Protein AF-A0A7V3VWG8-F1 (afdb_monomer_lite)

Secondary structure (DSSP, 8-state):
-PPPPPTTHHHHHHHHHHHHHHHHHTT-PPPPP---HHHHHHHHHHHHHHHHHHHHHHGGGTTTSTTSPPPGGGSPP--GGGGGGGGG-HHHHHHHHHHHHHHHH-TT--HHHHHHHHHT--S---HHHHHHHHHHHTT--TTGGGSTTT-TTTTSSHHHHT-HHHHHTSTT-HHHHHHHHHHTGGGT--HHHHHHHHHHHHHHHH-

Structure (mmCIF, N/CA/C/O backbone):
data_AF-A0A7V3VWG8-F1
#
_entry.id   AF-A0A7V3VWG8-F1
#
loop_
_atom_site.group_PDB
_atom_site.id
_atom_site.type_symbol
_atom_site.label_atom_id
_atom_site.label_alt_id
_atom_site.label_comp_id
_atom_site.label_asym_id
_atom_site.label_entity_id
_atom_site.label_seq_id
_atom_site.pdbx_PDB_ins_code
_atom_site.Cartn_x
_atom_site.Cartn_y
_atom_site.Cartn_z
_atom_site.occupancy
_atom_site.B_iso_or_equiv
_atom_site.auth_seq_id
_atom_site.auth_comp_id
_atom_site.auth_asym_id
_atom_site.auth_atom_id
_atom_site.pdbx_PDB_model_num
ATOM 1 N N . MET A 1 1 ? -27.633 -68.659 33.906 1.00 41.00 1 MET A N 1
ATOM 2 C CA . MET A 1 1 ? -27.317 -68.003 32.617 1.00 41.00 1 MET A CA 1
ATOM 3 C C . MET A 1 1 ? -27.549 -66.502 32.762 1.00 41.00 1 MET A C 1
ATOM 5 O O . MET A 1 1 ? -28.691 -66.100 32.928 1.00 41.00 1 MET A O 1
ATOM 9 N N . ARG A 1 2 ? -26.488 -65.681 32.799 1.00 39.91 2 ARG A N 1
ATOM 10 C CA . ARG A 1 2 ? -26.592 -64.209 32.818 1.00 39.91 2 ARG A CA 1
ATOM 11 C C . ARG A 1 2 ? -26.604 -63.701 31.376 1.00 39.91 2 ARG A C 1
ATOM 13 O O . ARG A 1 2 ? -25.676 -63.995 30.629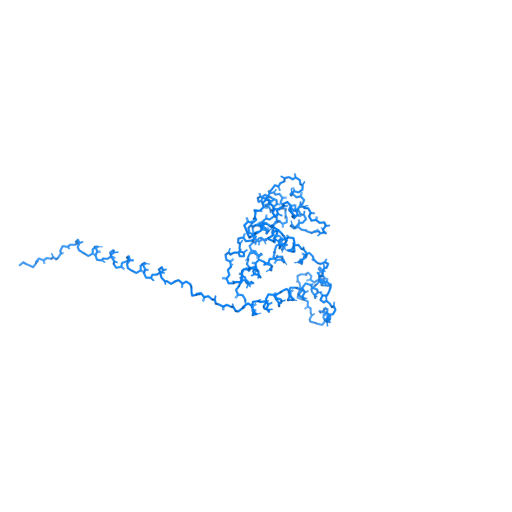 1.00 39.91 2 ARG A O 1
ATOM 20 N N . ALA A 1 3 ? -27.653 -62.978 30.994 1.00 48.56 3 ALA A N 1
ATOM 21 C CA . ALA A 1 3 ? -27.756 -62.350 29.683 1.00 48.56 3 ALA A CA 1
ATOM 22 C C . ALA A 1 3 ? -26.811 -61.138 29.610 1.00 48.56 3 ALA A C 1
ATOM 24 O O . ALA A 1 3 ? -26.900 -60.227 30.431 1.00 48.56 3 ALA A O 1
ATOM 25 N N . LEU A 1 4 ? -25.893 -61.151 28.643 1.00 51.19 4 LEU A N 1
ATOM 26 C CA . LEU A 1 4 ? -25.045 -60.006 28.310 1.00 51.19 4 LEU A CA 1
ATOM 27 C C . LEU A 1 4 ? -25.885 -58.926 27.602 1.00 51.19 4 LEU A C 1
ATOM 29 O O . LEU A 1 4 ? -26.717 -59.271 26.755 1.00 51.19 4 LEU A O 1
ATOM 33 N N . PRO A 1 5 ? -25.673 -57.631 27.897 1.00 48.19 5 PRO A N 1
ATOM 34 C CA . PRO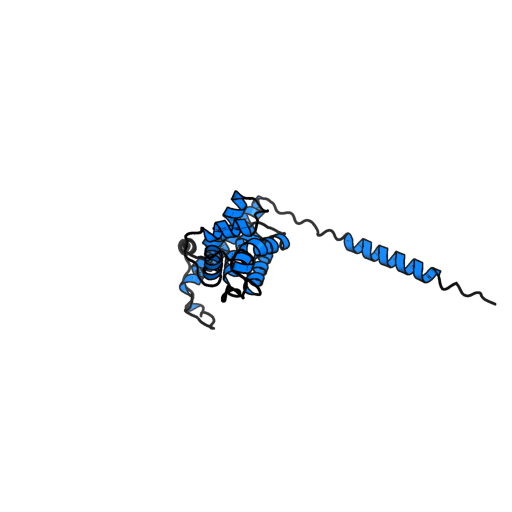 A 1 5 ? -26.382 -56.551 27.222 1.00 48.19 5 PRO A CA 1
ATOM 35 C C . PRO A 1 5 ? -26.005 -56.493 25.734 1.00 48.19 5 PRO A C 1
ATOM 37 O O . PRO A 1 5 ? -24.849 -56.685 25.346 1.00 48.19 5 PRO A O 1
ATOM 40 N N . ARG A 1 6 ? -27.010 -56.252 24.882 1.00 54.41 6 ARG A N 1
ATOM 41 C CA . ARG A 1 6 ? -26.865 -56.196 23.422 1.00 54.41 6 ARG A CA 1
ATOM 42 C C . ARG A 1 6 ? -25.962 -55.025 23.022 1.00 54.41 6 ARG A C 1
ATOM 44 O O . ARG A 1 6 ? -26.180 -53.881 23.403 1.00 54.41 6 ARG A O 1
ATOM 51 N N . ARG A 1 7 ? -24.979 -55.324 22.170 1.00 52.16 7 ARG A N 1
ATOM 52 C CA . ARG A 1 7 ? -23.936 -54.435 21.610 1.00 52.16 7 ARG A CA 1
ATOM 53 C C . ARG A 1 7 ? -24.447 -53.212 20.816 1.00 52.16 7 ARG A C 1
ATOM 55 O O . ARG A 1 7 ? -23.640 -52.483 20.243 1.00 52.16 7 ARG A O 1
ATOM 62 N N . THR A 1 8 ? -25.757 -53.005 20.729 1.00 53.16 8 THR A N 1
ATOM 63 C CA . THR A 1 8 ? -26.410 -52.001 19.876 1.00 53.16 8 THR A CA 1
ATOM 64 C C . THR A 1 8 ? -26.647 -50.657 20.567 1.00 53.16 8 THR A C 1
ATOM 66 O O . THR A 1 8 ? -26.640 -49.636 19.883 1.00 53.16 8 THR A O 1
ATOM 69 N N . ASP A 1 9 ? -26.757 -50.617 21.897 1.00 49.09 9 ASP A N 1
ATOM 70 C CA . ASP A 1 9 ? -27.072 -49.371 22.622 1.00 49.09 9 ASP A CA 1
ATOM 71 C C . ASP A 1 9 ? -25.840 -48.486 22.869 1.00 49.09 9 ASP A C 1
ATOM 73 O O . ASP A 1 9 ? -25.930 -47.259 22.895 1.00 49.09 9 ASP A O 1
ATOM 77 N N . MET A 1 10 ? -24.649 -49.088 22.921 1.00 46.94 10 MET A N 1
ATOM 78 C CA . MET A 1 10 ? -23.390 -48.378 23.180 1.00 46.94 10 MET A CA 1
ATOM 79 C C . MET A 1 10 ? -22.954 -47.473 22.012 1.00 46.94 10 MET A C 1
ATOM 81 O O . MET A 1 10 ? -22.301 -46.456 22.225 1.00 46.94 10 MET A O 1
ATOM 85 N N . LYS A 1 11 ? -23.357 -47.795 20.771 1.00 46.56 11 LYS A N 1
ATOM 86 C CA . LYS A 1 11 ? -23.050 -46.975 19.582 1.00 46.56 11 LYS A CA 1
ATOM 87 C C . LYS A 1 11 ? -23.942 -45.735 19.467 1.00 46.56 11 LYS A C 1
ATOM 89 O O . LYS A 1 11 ? -23.466 -44.692 19.036 1.00 46.56 11 LYS A O 1
ATOM 94 N N . ARG A 1 12 ? -25.214 -45.821 19.876 1.00 47.72 12 ARG A N 1
ATOM 95 C CA . ARG A 1 12 ? -26.154 -44.684 19.815 1.00 47.72 12 ARG A CA 1
ATOM 96 C C . ARG A 1 12 ? -25.861 -43.632 20.884 1.00 47.72 12 ARG A C 1
ATOM 98 O O . ARG A 1 12 ? -25.909 -42.446 20.580 1.00 47.72 12 ARG A O 1
ATOM 105 N N . ILE A 1 13 ? -25.478 -44.061 22.087 1.00 51.28 13 ILE A N 1
ATOM 106 C CA . ILE A 1 13 ? -25.071 -43.153 23.170 1.00 51.28 13 ILE A CA 1
ATOM 107 C C . ILE A 1 13 ? -23.771 -42.421 22.791 1.00 51.28 13 ILE A C 1
ATOM 109 O O . ILE A 1 13 ? -23.679 -41.209 22.955 1.00 51.28 13 ILE A O 1
ATOM 113 N N . SER A 1 14 ? -22.816 -43.121 22.165 1.00 52.78 14 SER A N 1
ATOM 114 C CA . SER A 1 14 ? -21.547 -42.528 21.725 1.00 52.78 14 SER A CA 1
ATOM 115 C C . SER A 1 14 ? -21.705 -41.457 20.634 1.00 52.78 14 SER A C 1
ATOM 117 O O . SER A 1 14 ? -20.936 -40.501 20.625 1.00 52.78 14 SER A O 1
ATOM 119 N N . CYS A 1 15 ? -22.683 -41.578 19.727 1.00 51.88 15 CYS A N 1
ATOM 120 C CA . CYS A 1 15 ? -22.913 -40.581 18.672 1.00 51.88 15 CYS A CA 1
ATOM 121 C C . CYS A 1 15 ? -23.622 -39.312 19.178 1.00 51.88 15 CYS A C 1
ATOM 123 O O . CYS A 1 15 ? -23.334 -38.225 18.686 1.00 51.88 15 CYS A O 1
ATOM 125 N N . ILE A 1 16 ? -24.511 -39.426 20.170 1.00 54.88 16 ILE A N 1
ATOM 126 C CA . ILE A 1 16 ? -25.230 -38.272 20.741 1.00 54.88 16 ILE A CA 1
ATOM 127 C C . ILE A 1 16 ? -24.291 -37.427 21.615 1.00 54.88 16 ILE A C 1
ATOM 129 O O . ILE A 1 16 ? -24.316 -36.201 21.538 1.00 54.88 16 ILE A O 1
ATOM 133 N N . SER A 1 17 ? -23.400 -38.065 22.382 1.00 54.28 17 SER A N 1
ATOM 134 C CA . SER A 1 17 ? -22.383 -37.362 23.176 1.00 54.28 17 SER A CA 1
ATOM 135 C C . SER A 1 17 ? -21.347 -36.642 22.306 1.00 54.28 17 SER A C 1
ATOM 137 O O . SER A 1 17 ? -20.942 -35.533 22.641 1.00 54.28 17 SER A O 1
ATOM 139 N N . LEU A 1 18 ? -20.961 -37.228 21.164 1.00 52.97 18 LEU A N 1
ATOM 140 C CA . LEU A 1 18 ? -20.042 -36.593 20.213 1.00 52.97 18 LEU A CA 1
ATOM 141 C C . LEU A 1 18 ? -20.690 -35.387 19.511 1.00 52.97 18 LEU A C 1
ATOM 143 O O . LEU A 1 18 ? -20.047 -34.355 19.353 1.00 52.97 18 LEU A O 1
ATOM 147 N N . ALA A 1 19 ? -21.974 -35.486 19.151 1.00 54.66 19 ALA A N 1
ATOM 148 C CA . ALA A 1 19 ? -22.730 -34.380 18.564 1.00 54.66 19 ALA A CA 1
ATOM 149 C C . ALA A 1 19 ? -22.946 -33.222 19.557 1.00 54.66 19 ALA A C 1
ATOM 151 O O . ALA A 1 19 ? -22.846 -32.064 19.164 1.00 54.66 19 ALA A O 1
ATOM 152 N N . ALA A 1 20 ? -23.179 -33.509 20.843 1.00 54.06 20 ALA A N 1
ATOM 153 C CA . ALA A 1 20 ? -23.309 -32.485 21.884 1.00 54.06 20 ALA A CA 1
ATOM 154 C C . ALA A 1 20 ? -21.976 -31.770 22.189 1.00 54.06 20 ALA A C 1
ATOM 156 O O . ALA A 1 20 ? -21.962 -30.555 22.374 1.00 54.06 20 ALA A O 1
ATOM 157 N N . LEU A 1 21 ? -20.850 -32.495 22.172 1.00 52.28 21 LEU A N 1
ATOM 158 C CA . LEU A 1 21 ? -19.504 -31.913 22.284 1.00 52.28 21 LEU A CA 1
ATOM 159 C C . LEU A 1 21 ? -19.146 -31.044 21.067 1.00 52.28 21 LEU A C 1
ATOM 161 O O . LEU A 1 21 ? -18.590 -29.961 21.236 1.00 52.28 21 LEU A O 1
ATOM 165 N N . LEU A 1 22 ? -19.529 -31.470 19.859 1.00 53.22 22 LEU A N 1
ATOM 166 C CA . LEU A 1 22 ? -19.390 -30.670 18.638 1.00 53.22 22 LEU A CA 1
ATOM 167 C C . LEU A 1 22 ? -20.274 -29.413 18.677 1.00 53.22 22 LEU A C 1
ATOM 169 O O . LEU A 1 22 ? -19.796 -28.336 18.339 1.00 53.22 22 LEU A O 1
ATOM 173 N N . LEU A 1 23 ? -21.516 -29.502 19.164 1.00 50.12 23 LEU A N 1
ATOM 174 C CA . LEU A 1 23 ? -22.430 -28.355 19.276 1.00 50.12 23 LEU A CA 1
ATOM 175 C C . LEU A 1 23 ? -21.981 -27.325 20.327 1.00 50.12 23 LEU A C 1
ATOM 177 O O . LEU A 1 23 ? -22.139 -26.128 20.099 1.00 50.12 23 LEU A O 1
ATOM 181 N N . CYS A 1 24 ? -21.363 -27.752 21.433 1.00 47.25 24 CYS A N 1
ATOM 182 C CA . CYS A 1 24 ? -20.787 -26.826 22.416 1.00 47.25 24 CYS A CA 1
ATOM 183 C C . CYS A 1 24 ? -19.534 -26.095 21.906 1.00 47.25 24 CYS A C 1
ATOM 185 O O . CYS A 1 24 ? -19.270 -24.985 22.360 1.00 47.25 24 CYS A O 1
ATOM 187 N N . SER A 1 25 ? -18.790 -26.660 20.947 1.00 50.38 25 SER A N 1
ATOM 188 C CA . SER A 1 25 ? -17.624 -25.982 20.357 1.00 50.38 25 SER A CA 1
ATOM 189 C C . SER A 1 25 ? -17.967 -24.884 19.341 1.00 50.38 25 SER A C 1
ATOM 191 O O . SER A 1 25 ? -17.142 -24.007 19.108 1.00 50.38 25 SER A O 1
ATOM 193 N N . VAL A 1 26 ? -19.184 -24.871 18.780 1.00 50.38 26 VAL A N 1
ATOM 194 C CA . VAL A 1 26 ? -19.617 -23.829 17.820 1.00 50.38 26 VAL A CA 1
ATOM 195 C C . VAL A 1 26 ? -20.121 -22.560 18.527 1.00 50.38 26 VAL A C 1
ATOM 197 O O . VAL A 1 26 ? -20.223 -21.503 17.915 1.00 50.38 26 VAL A O 1
ATOM 200 N N . ALA A 1 27 ? -20.410 -22.634 19.830 1.00 49.00 27 ALA A N 1
ATOM 201 C CA . ALA A 1 27 ? -20.941 -21.515 20.611 1.00 49.00 27 ALA A CA 1
ATOM 202 C C . ALA A 1 27 ? -19.865 -20.645 21.284 1.00 49.00 27 ALA A C 1
ATOM 204 O O . ALA A 1 27 ? -20.210 -19.710 22.007 1.00 49.00 27 ALA A O 1
ATOM 205 N N . ALA A 1 28 ? -18.576 -20.893 21.031 1.00 53.31 28 ALA A N 1
ATOM 206 C CA . ALA A 1 28 ? -17.543 -19.890 21.269 1.00 53.31 28 ALA A CA 1
ATOM 207 C C . ALA A 1 28 ? -17.648 -18.814 20.174 1.00 53.31 28 ALA A C 1
ATOM 209 O O . ALA A 1 28 ? -16.779 -18.680 19.317 1.00 53.31 28 ALA A O 1
ATOM 210 N N . LEU A 1 29 ? -18.766 -18.082 20.171 1.00 58.41 29 LEU A N 1
ATOM 211 C CA . LEU A 1 29 ? -18.890 -16.828 19.445 1.00 58.41 29 LEU A CA 1
ATOM 212 C C . LEU A 1 29 ? -17.707 -15.974 19.892 1.00 58.41 29 LEU A C 1
ATOM 214 O O . LEU A 1 29 ? -17.574 -15.698 21.087 1.00 58.41 29 LEU A O 1
ATOM 218 N N . ALA A 1 30 ? -16.816 -15.645 18.955 1.00 64.06 30 ALA A N 1
ATOM 219 C CA . ALA A 1 30 ? -15.689 -14.767 19.219 1.00 64.06 30 ALA A CA 1
ATOM 220 C C . ALA A 1 30 ? -16.211 -13.553 19.993 1.00 64.06 30 ALA A C 1
ATOM 222 O O . ALA A 1 30 ? -17.158 -12.896 19.557 1.00 64.06 30 ALA A O 1
ATOM 223 N N . GLN A 1 31 ? -15.665 -13.327 21.187 1.00 75.88 31 GLN A N 1
ATOM 224 C CA . GLN A 1 31 ? -16.121 -12.255 22.054 1.00 75.88 31 GLN A CA 1
ATOM 225 C C . GLN A 1 31 ? -16.005 -10.935 21.288 1.00 75.88 31 GLN A C 1
ATOM 227 O O . GLN A 1 31 ? -14.911 -10.561 20.867 1.00 75.88 31 GLN A O 1
ATOM 232 N N . GLU A 1 32 ? -17.132 -10.249 21.076 1.00 82.69 32 GLU A N 1
ATOM 233 C CA . GLU A 1 32 ? -17.133 -8.961 20.387 1.00 82.69 32 GLU A CA 1
ATOM 234 C C . GLU A 1 32 ? -16.183 -7.996 21.106 1.00 82.69 32 GLU A C 1
ATOM 236 O O . GLU A 1 32 ? -16.353 -7.696 22.293 1.00 82.69 32 GLU A O 1
ATOM 241 N N . ARG A 1 33 ? -15.186 -7.486 20.381 1.00 88.56 33 ARG A N 1
ATOM 242 C CA . ARG A 1 33 ? -14.328 -6.402 20.861 1.00 88.56 33 ARG A CA 1
ATOM 243 C C . ARG A 1 33 ? -15.015 -5.075 20.567 1.00 88.56 33 ARG A C 1
ATOM 245 O O . ARG A 1 33 ? -15.555 -4.866 19.484 1.00 88.56 33 ARG A O 1
ATOM 252 N N . ARG A 1 34 ? -14.998 -4.164 21.539 1.00 92.06 34 ARG A N 1
ATOM 253 C CA . ARG A 1 34 ? -15.562 -2.816 21.400 1.00 92.06 34 ARG A CA 1
ATOM 254 C C . ARG A 1 34 ? -14.450 -1.790 21.508 1.00 92.06 34 ARG A C 1
ATOM 256 O O . ARG A 1 34 ? -13.605 -1.885 22.393 1.00 92.06 34 ARG A O 1
ATOM 263 N N . ILE A 1 35 ? -14.493 -0.795 20.635 1.00 93.38 35 ILE A N 1
ATOM 264 C CA . ILE A 1 35 ? -13.609 0.365 20.656 1.00 93.38 35 ILE A CA 1
ATOM 265 C C . ILE A 1 35 ? -14.461 1.624 20.516 1.00 93.38 35 ILE A C 1
ATOM 267 O O . ILE A 1 35 ? -15.435 1.645 19.760 1.00 93.38 35 ILE A O 1
ATOM 271 N N . SER A 1 36 ? -14.137 2.670 21.277 1.00 96.25 36 SER A N 1
ATOM 272 C CA . SER A 1 36 ? -14.819 3.949 21.108 1.00 96.25 36 SER A CA 1
ATOM 273 C C . SER A 1 36 ? -14.379 4.595 19.793 1.00 96.25 36 SER A C 1
ATOM 275 O O . SER A 1 36 ? -13.232 4.459 19.371 1.00 96.25 36 SER A O 1
ATOM 277 N N . LEU A 1 37 ? -15.263 5.361 19.150 1.00 96.44 37 LEU A N 1
ATOM 278 C CA . LEU A 1 37 ? -14.899 6.094 17.932 1.00 96.44 37 LEU A CA 1
ATOM 279 C C . LEU A 1 37 ? -13.722 7.056 18.167 1.00 96.44 37 LEU A C 1
ATOM 281 O O . LEU A 1 37 ? -12.923 7.295 17.262 1.00 96.44 37 LEU A O 1
ATOM 285 N N . LYS A 1 38 ? -13.617 7.612 19.380 1.00 98.19 38 LYS A N 1
ATOM 286 C CA . LYS A 1 38 ? -12.502 8.475 19.771 1.00 98.19 38 LYS A CA 1
ATOM 287 C C . LYS A 1 38 ? -11.188 7.694 19.764 1.00 98.19 38 LYS A C 1
ATOM 289 O O . LYS A 1 38 ? -10.233 8.164 19.158 1.00 98.19 38 LYS A O 1
ATOM 294 N N . ASP A 1 39 ? -11.153 6.529 20.404 1.00 96.88 39 ASP A N 1
ATOM 295 C CA . ASP A 1 39 ? -9.924 5.737 20.533 1.00 96.88 39 ASP A CA 1
ATOM 296 C C . ASP A 1 39 ? -9.528 5.099 19.201 1.00 96.88 39 ASP A C 1
ATOM 298 O O . ASP A 1 39 ? -8.348 5.064 18.871 1.00 96.88 39 ASP A O 1
ATOM 302 N N . TYR A 1 40 ? -10.504 4.685 18.385 1.00 96.19 40 TYR A N 1
ATOM 303 C CA . TYR A 1 40 ? -10.243 4.247 17.014 1.00 96.19 40 TYR A CA 1
ATOM 304 C C . TYR A 1 40 ? -9.587 5.357 16.188 1.00 96.19 40 TYR A C 1
ATOM 306 O O . TYR A 1 40 ? -8.556 5.133 15.567 1.00 96.19 40 TYR A O 1
ATOM 314 N N . ARG A 1 41 ? -10.141 6.577 16.204 1.00 97.50 41 ARG A N 1
ATOM 315 C CA . ARG A 1 41 ? -9.562 7.706 15.458 1.00 97.50 41 ARG A CA 1
ATOM 316 C C . ARG A 1 41 ? -8.169 8.080 15.947 1.00 97.50 41 ARG A C 1
ATOM 318 O O . ARG A 1 41 ? -7.354 8.498 15.134 1.00 97.50 41 ARG A O 1
ATOM 325 N N . ASP A 1 42 ? -7.923 7.977 17.248 1.00 98.12 42 ASP A N 1
ATOM 326 C CA . ASP A 1 42 ? -6.614 8.238 17.845 1.00 98.12 42 ASP A CA 1
ATOM 327 C C . ASP A 1 42 ? -5.576 7.210 17.370 1.00 98.12 42 ASP A C 1
ATOM 329 O O . ASP A 1 42 ? -4.560 7.583 16.788 1.00 98.12 42 ASP A O 1
ATOM 333 N N . LYS A 1 43 ? -5.899 5.915 17.486 1.00 97.12 43 LYS A N 1
ATOM 334 C CA . LYS A 1 43 ? -5.063 4.807 16.999 1.00 97.12 43 LYS A CA 1
ATOM 335 C C . LYS A 1 43 ? -4.838 4.853 15.492 1.00 97.12 43 LYS A C 1
ATOM 337 O O . LYS A 1 43 ? -3.708 4.698 15.051 1.00 97.12 43 LYS A O 1
ATOM 342 N N . MET A 1 44 ? -5.882 5.118 14.709 1.00 96.88 44 MET A N 1
ATOM 343 C CA . MET A 1 44 ? -5.785 5.215 13.253 1.00 96.88 44 MET A CA 1
ATOM 344 C C . MET A 1 44 ? -4.825 6.336 12.840 1.00 96.88 44 MET A C 1
ATOM 346 O O . MET A 1 44 ? -3.930 6.111 12.033 1.00 96.88 44 MET A O 1
ATOM 350 N N . LYS A 1 45 ? -4.938 7.524 13.452 1.00 97.38 45 LYS A N 1
ATOM 351 C CA . LYS A 1 45 ? -3.993 8.627 13.215 1.00 97.38 45 LYS A CA 1
ATOM 352 C C . LYS A 1 45 ? -2.572 8.271 13.641 1.00 97.38 45 LYS A C 1
ATOM 354 O O . LYS A 1 45 ? -1.632 8.640 12.948 1.00 97.38 45 LYS A O 1
ATOM 359 N N . ALA A 1 46 ? -2.414 7.583 14.771 1.00 97.00 46 ALA A N 1
ATOM 360 C CA . ALA A 1 46 ? -1.110 7.129 15.235 1.00 97.00 46 ALA A CA 1
ATOM 361 C C . ALA A 1 46 ? -0.479 6.111 14.271 1.00 97.00 46 ALA A C 1
ATOM 363 O O . ALA A 1 46 ? 0.724 6.184 14.048 1.00 97.00 46 ALA A O 1
ATOM 364 N N . GLY A 1 47 ? -1.278 5.225 13.666 1.00 96.56 47 GLY A N 1
ATOM 365 C CA . GLY A 1 47 ? -0.832 4.300 12.621 1.00 96.56 47 GLY A CA 1
ATOM 366 C C . GLY A 1 47 ? -0.254 5.037 11.415 1.00 96.56 47 GLY A C 1
ATOM 367 O O . GLY A 1 47 ? 0.915 4.844 11.097 1.00 96.56 47 GLY A O 1
ATOM 368 N N . TRP A 1 48 ? -1.014 5.983 10.849 1.00 96.50 48 TRP A N 1
ATOM 369 C CA . TRP A 1 48 ? -0.536 6.842 9.755 1.00 96.50 48 TRP A CA 1
ATOM 370 C C . TRP A 1 48 ? 0.746 7.597 10.112 1.00 96.50 48 TRP A C 1
ATOM 372 O O . TRP A 1 48 ? 1.712 7.589 9.358 1.00 96.50 48 TRP A O 1
ATOM 382 N N . LEU A 1 49 ? 0.790 8.230 11.288 1.00 96.75 49 LEU A N 1
ATOM 383 C CA . LEU A 1 49 ? 1.981 8.955 11.736 1.00 96.75 49 LEU A CA 1
ATOM 384 C C . LEU A 1 49 ? 3.190 8.031 11.935 1.00 96.75 49 LEU A C 1
ATOM 386 O O . LEU A 1 49 ? 4.318 8.447 11.676 1.00 96.75 49 LEU A O 1
ATOM 390 N N . GLY A 1 50 ? 2.965 6.801 12.399 1.00 96.25 50 GLY A N 1
ATOM 391 C CA . GLY A 1 50 ? 4.004 5.793 12.584 1.00 96.25 50 GLY A CA 1
ATOM 392 C C . GLY A 1 50 ? 4.637 5.378 11.260 1.00 96.25 50 GLY A C 1
ATOM 393 O O . GLY A 1 50 ? 5.862 5.416 11.142 1.00 96.25 50 GLY A O 1
ATOM 394 N N . GLN A 1 51 ? 3.811 5.071 10.259 1.00 96.69 51 GLN A N 1
ATOM 395 C CA . GLN A 1 51 ? 4.264 4.754 8.904 1.00 96.69 51 GLN A CA 1
ATOM 396 C C . GLN A 1 51 ? 5.031 5.932 8.292 1.00 96.69 51 GLN A C 1
ATOM 398 O O . GLN A 1 51 ? 6.190 5.778 7.911 1.00 96.69 51 GLN A O 1
ATOM 403 N N . MET A 1 52 ? 4.449 7.140 8.316 1.00 97.56 52 MET A N 1
ATOM 404 C CA . MET A 1 52 ? 5.101 8.367 7.841 1.00 97.56 52 MET A CA 1
ATOM 405 C C . MET A 1 52 ? 6.477 8.577 8.487 1.00 97.56 52 MET A C 1
ATOM 407 O O . MET A 1 52 ? 7.436 8.949 7.810 1.00 97.56 52 MET A O 1
ATOM 411 N N . ALA A 1 53 ? 6.587 8.348 9.799 1.00 97.25 53 ALA A N 1
ATOM 412 C CA . ALA A 1 53 ? 7.844 8.506 10.517 1.00 97.25 53 ALA A CA 1
ATOM 413 C C . ALA A 1 53 ? 8.871 7.438 10.129 1.00 97.25 53 ALA A C 1
ATOM 415 O O . ALA A 1 53 ? 10.031 7.779 9.901 1.00 97.25 53 ALA A O 1
ATOM 416 N N . GLY A 1 54 ? 8.455 6.173 10.027 1.00 95.62 54 GLY A N 1
ATOM 417 C CA . GLY A 1 54 ? 9.319 5.068 9.609 1.00 95.62 54 GLY A CA 1
ATOM 418 C C . GLY A 1 54 ? 9.891 5.289 8.211 1.00 95.62 54 GLY A C 1
ATOM 419 O O . GLY A 1 54 ? 11.108 5.248 8.030 1.00 95.62 54 GLY A O 1
ATOM 420 N N . VAL A 1 55 ? 9.020 5.625 7.261 1.00 96.56 55 VAL A N 1
ATOM 421 C CA . VAL A 1 55 ? 9.366 5.905 5.865 1.00 96.56 55 VAL A CA 1
ATOM 422 C C . VAL A 1 55 ? 10.322 7.098 5.767 1.00 96.56 55 VAL A C 1
ATOM 424 O O . VAL A 1 55 ? 11.426 6.977 5.236 1.00 96.56 55 VAL A O 1
ATOM 427 N N . ALA A 1 56 ? 9.966 8.245 6.356 1.00 96.94 56 ALA A N 1
ATOM 428 C CA . ALA A 1 56 ? 10.799 9.444 6.272 1.00 96.94 56 ALA A CA 1
ATOM 429 C C . ALA A 1 56 ? 12.166 9.289 6.955 1.00 96.94 56 ALA A C 1
ATOM 431 O O . ALA A 1 56 ? 13.166 9.841 6.492 1.00 96.94 56 ALA A O 1
ATOM 432 N N . TRP A 1 57 ? 12.226 8.559 8.072 1.00 96.12 57 TRP A N 1
ATOM 433 C CA . TRP A 1 57 ? 13.482 8.337 8.785 1.00 96.12 57 TRP A CA 1
ATOM 434 C C . TRP A 1 57 ? 14.372 7.304 8.085 1.00 96.12 57 TRP A C 1
ATOM 436 O O . TRP A 1 57 ? 15.599 7.428 8.116 1.00 96.12 57 TRP A O 1
ATOM 446 N N . GLY A 1 58 ? 13.756 6.311 7.436 1.00 95.19 58 GLY A N 1
ATOM 447 C CA . GLY A 1 58 ? 14.428 5.252 6.693 1.00 95.19 58 GLY A CA 1
ATOM 448 C C . GLY A 1 58 ? 14.947 5.691 5.323 1.00 95.19 58 GLY A C 1
ATOM 449 O O . GLY A 1 58 ? 16.047 5.280 4.949 1.00 95.19 58 GLY A O 1
ATOM 450 N N . ALA A 1 59 ? 14.232 6.566 4.608 1.00 95.38 59 ALA A N 1
ATOM 451 C CA . ALA A 1 59 ? 14.547 6.955 3.227 1.00 95.38 59 ALA A CA 1
ATOM 452 C C . ALA A 1 59 ? 16.016 7.383 2.988 1.00 95.38 59 ALA A C 1
ATOM 454 O O . ALA A 1 59 ? 16.640 6.908 2.038 1.00 95.38 59 ALA A O 1
ATOM 455 N N . PRO A 1 60 ? 16.679 8.176 3.858 1.00 95.19 60 PRO A N 1
ATOM 456 C CA . PRO A 1 60 ? 18.087 8.539 3.659 1.00 95.19 60 PRO A CA 1
ATOM 457 C C . PRO A 1 60 ? 19.073 7.361 3.733 1.00 95.19 60 PRO A C 1
ATOM 459 O O . PRO A 1 60 ? 20.260 7.544 3.453 1.00 95.19 60 PRO A O 1
ATOM 462 N N . THR A 1 61 ? 18.626 6.181 4.167 1.00 95.56 61 THR A N 1
ATOM 463 C CA . THR A 1 61 ? 19.445 4.974 4.346 1.00 95.56 61 THR A CA 1
ATOM 464 C C . THR A 1 61 ? 19.323 3.981 3.191 1.00 95.56 61 THR A C 1
ATOM 466 O O . THR A 1 61 ? 20.138 3.056 3.098 1.00 95.56 61 THR A O 1
ATOM 469 N N . GLU A 1 62 ? 18.359 4.194 2.295 1.00 94.69 62 GLU A N 1
ATOM 470 C CA . GLU A 1 62 ? 18.027 3.294 1.196 1.00 94.69 62 GLU A CA 1
ATOM 471 C C . GLU A 1 62 ? 19.257 2.981 0.326 1.00 94.69 62 GLU A C 1
ATOM 473 O O . GLU A 1 62 ? 20.034 3.862 -0.054 1.00 94.69 62 GLU A O 1
ATOM 478 N N . PHE A 1 63 ? 19.490 1.689 0.078 1.00 95.75 63 PHE A N 1
ATOM 479 C CA . PHE A 1 63 ? 20.652 1.133 -0.635 1.00 95.75 63 PHE A CA 1
ATOM 480 C C . PHE A 1 63 ? 22.049 1.415 -0.040 1.00 95.75 63 PHE A C 1
ATOM 482 O O . PHE A 1 63 ? 23.050 0.983 -0.625 1.00 95.75 63 PHE A O 1
ATOM 489 N N . ARG A 1 64 ? 22.165 2.067 1.128 1.00 96.44 64 ARG A N 1
ATOM 490 C CA . ARG A 1 64 ? 23.465 2.425 1.738 1.00 96.44 64 ARG A CA 1
ATOM 491 C C . ARG A 1 64 ? 24.060 1.336 2.631 1.00 96.44 64 ARG A C 1
ATOM 493 O O . ARG A 1 64 ? 25.279 1.264 2.754 1.00 96.44 64 ARG A O 1
ATOM 500 N N . TRP A 1 65 ? 23.223 0.471 3.205 1.00 94.69 65 TRP A N 1
ATOM 501 C CA . TRP A 1 65 ? 23.610 -0.517 4.227 1.00 94.69 65 TRP A CA 1
ATOM 502 C C . TRP A 1 65 ? 23.205 -1.948 3.844 1.00 94.69 65 TRP A C 1
ATOM 504 O O . TRP A 1 65 ? 22.508 -2.652 4.568 1.00 94.69 65 TRP A O 1
ATOM 514 N N . LYS A 1 66 ? 23.615 -2.392 2.654 1.00 95.38 66 LYS A N 1
ATOM 515 C CA . LYS A 1 66 ? 23.215 -3.699 2.108 1.00 95.38 66 LYS A CA 1
ATOM 516 C C . LYS A 1 66 ? 23.787 -4.855 2.935 1.00 95.38 66 LYS A C 1
ATOM 518 O O . LYS A 1 66 ? 25.003 -4.954 3.083 1.00 95.38 66 LYS A O 1
ATOM 523 N N . ALA A 1 67 ? 22.907 -5.745 3.404 1.00 94.62 67 ALA A N 1
ATOM 524 C CA . ALA A 1 67 ? 23.238 -6.910 4.234 1.00 94.62 67 ALA A CA 1
ATOM 525 C C . ALA A 1 67 ? 23.981 -6.565 5.543 1.00 94.62 67 ALA A C 1
ATOM 527 O O . ALA A 1 67 ? 24.801 -7.349 6.024 1.00 94.62 67 ALA A O 1
ATOM 528 N N . GLN A 1 68 ? 23.720 -5.383 6.110 1.00 95.19 68 GLN A N 1
ATOM 529 C CA . GLN A 1 68 ? 24.353 -4.905 7.338 1.00 95.19 68 GLN A CA 1
ATOM 530 C C . GLN A 1 68 ? 23.338 -4.171 8.213 1.00 95.19 68 GLN A C 1
ATOM 532 O O . GLN A 1 68 ? 22.445 -3.494 7.712 1.00 95.19 68 GLN A O 1
ATOM 537 N N . VAL A 1 69 ? 23.503 -4.273 9.530 1.00 95.56 69 VAL A N 1
ATOM 538 C CA . VAL A 1 69 ? 22.773 -3.420 10.472 1.00 95.56 69 VAL A CA 1
ATOM 539 C C . VAL A 1 69 ? 23.405 -2.032 10.446 1.00 95.56 69 VAL A C 1
ATOM 541 O O . VAL A 1 69 ? 24.627 -1.912 10.540 1.00 95.56 69 VAL A O 1
ATOM 544 N N . ILE A 1 70 ? 22.579 -0.991 10.337 1.00 96.12 70 ILE A N 1
ATOM 545 C CA . ILE A 1 70 ? 23.040 0.398 10.411 1.00 96.12 70 ILE A CA 1
ATOM 546 C C . ILE A 1 70 ? 23.596 0.645 11.820 1.00 96.12 70 ILE A C 1
ATOM 548 O O . ILE A 1 70 ? 22.864 0.463 12.796 1.00 96.12 70 ILE A O 1
ATOM 552 N N . PRO A 1 71 ? 24.866 1.056 11.976 1.00 96.31 71 PRO A N 1
ATOM 553 C CA . PRO A 1 71 ? 25.383 1.433 13.283 1.00 96.31 71 PRO A CA 1
ATOM 554 C C . PRO A 1 71 ? 24.587 2.611 13.861 1.00 96.31 71 PRO A C 1
ATOM 556 O O . PRO A 1 71 ? 24.244 3.546 13.139 1.00 96.31 71 PRO A O 1
ATOM 559 N N . GLN A 1 72 ? 24.318 2.593 15.169 1.00 94.44 72 GLN A N 1
ATOM 560 C CA . GLN A 1 72 ? 23.476 3.603 15.826 1.00 94.44 72 GLN A CA 1
ATOM 561 C C . GLN A 1 72 ? 23.976 5.041 15.603 1.00 94.44 72 GLN A C 1
ATOM 563 O O . GLN A 1 72 ? 23.175 5.952 15.421 1.00 94.44 72 GLN A O 1
ATOM 568 N N . ASP A 1 73 ? 25.295 5.253 15.582 1.00 96.25 73 ASP A N 1
ATOM 569 C CA . ASP A 1 73 ? 25.922 6.560 15.340 1.00 96.25 73 ASP A CA 1
ATOM 570 C C . ASP A 1 73 ? 25.851 7.013 13.869 1.00 96.25 73 ASP A C 1
ATOM 572 O O . ASP A 1 73 ? 26.253 8.130 13.541 1.00 96.25 73 ASP A O 1
ATOM 576 N N . LYS A 1 74 ? 25.368 6.142 12.976 1.00 96.44 74 LYS A N 1
ATOM 577 C CA . LYS A 1 74 ? 25.175 6.393 11.542 1.00 96.44 74 LYS A CA 1
ATOM 578 C C . LYS A 1 74 ? 23.708 6.522 11.148 1.00 96.44 74 LYS A C 1
ATOM 580 O O . LYS A 1 74 ? 23.436 6.838 9.989 1.00 96.44 74 LYS A O 1
ATOM 585 N N . MET A 1 75 ? 22.779 6.302 12.079 1.00 95.38 75 MET A N 1
ATOM 586 C CA . MET A 1 75 ? 21.366 6.570 11.839 1.00 95.38 75 MET A CA 1
ATOM 587 C C . MET A 1 75 ? 21.151 8.067 11.570 1.00 95.38 75 MET A C 1
ATOM 589 O O . MET A 1 75 ? 21.756 8.900 12.254 1.00 95.38 75 MET A O 1
ATOM 593 N N . PRO A 1 76 ? 20.300 8.437 10.596 1.00 95.06 76 PRO A N 1
ATOM 594 C CA . PRO A 1 76 ? 19.954 9.834 10.366 1.00 95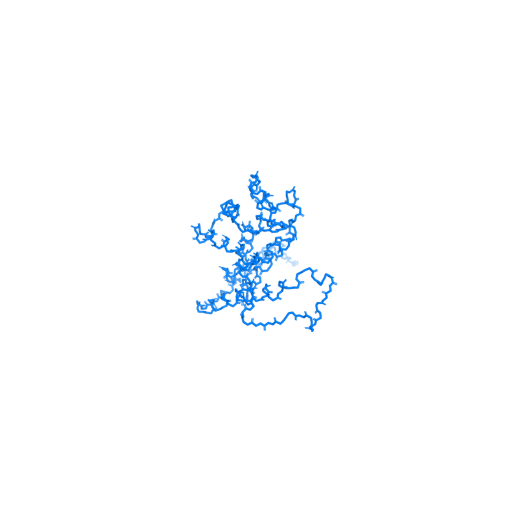.06 76 PRO A CA 1
ATOM 595 C C . PRO A 1 76 ? 19.404 10.487 11.639 1.00 95.06 76 PRO A C 1
ATOM 597 O O . PRO A 1 76 ? 18.700 9.855 12.425 1.00 95.06 76 PRO A O 1
ATOM 600 N N . GLY A 1 77 ? 19.696 11.770 11.847 1.00 94.75 77 GLY A N 1
ATOM 601 C CA . GLY A 1 77 ? 19.040 12.531 12.910 1.00 94.75 77 GLY A CA 1
ATOM 602 C C . GLY A 1 77 ? 17.543 12.693 12.630 1.00 94.75 77 GLY A C 1
ATOM 603 O O . GLY A 1 77 ? 17.137 12.791 11.474 1.00 94.75 77 GLY A O 1
ATOM 604 N N . TRP A 1 78 ? 16.730 12.760 13.685 1.00 94.88 78 TRP A N 1
ATOM 605 C CA . TRP A 1 78 ? 15.292 13.015 13.582 1.00 94.88 78 TRP A CA 1
ATOM 606 C C . TRP A 1 78 ? 14.948 14.423 14.068 1.00 94.88 78 TRP A C 1
ATOM 608 O O . TRP A 1 78 ? 15.408 14.859 15.125 1.00 94.88 78 TRP A O 1
ATOM 618 N N . ASN A 1 79 ? 14.093 15.123 13.326 1.00 94.88 79 ASN A N 1
ATOM 619 C CA . ASN A 1 79 ? 13.377 16.292 13.823 1.00 94.88 79 ASN A CA 1
ATOM 620 C C . ASN A 1 79 ? 11.942 16.292 13.278 1.00 94.88 79 ASN A C 1
ATOM 622 O O . ASN A 1 79 ? 11.623 15.555 12.353 1.00 94.88 79 ASN A O 1
ATOM 626 N N . LEU A 1 80 ? 11.065 17.127 13.840 1.00 93.19 80 LEU A N 1
ATOM 627 C CA . LEU A 1 80 ? 9.646 17.106 13.473 1.00 93.19 80 LEU A CA 1
ATOM 628 C C . LEU A 1 80 ? 9.384 17.416 11.994 1.00 93.19 80 LEU A C 1
ATOM 630 O O . LEU A 1 80 ? 8.401 16.919 11.462 1.00 93.19 80 LEU A O 1
ATOM 634 N N . ASN A 1 81 ? 10.245 18.180 11.315 1.00 95.19 81 ASN A N 1
ATOM 635 C CA . ASN A 1 81 ? 10.062 18.463 9.891 1.00 95.19 81 ASN A CA 1
ATOM 636 C C . ASN A 1 81 ? 10.392 17.254 9.009 1.00 95.19 81 ASN A C 1
ATOM 638 O O . ASN A 1 81 ? 9.874 17.190 7.899 1.00 95.19 81 ASN A O 1
ATOM 642 N N . THR A 1 82 ? 11.183 16.290 9.504 1.00 95.44 82 THR A N 1
ATOM 643 C CA . THR A 1 82 ? 11.490 15.041 8.789 1.00 95.44 82 THR A CA 1
ATOM 644 C C . THR A 1 82 ? 10.212 14.316 8.378 1.00 95.44 82 THR A C 1
ATOM 646 O O . THR A 1 82 ? 10.169 13.750 7.298 1.00 95.44 82 THR A O 1
ATOM 649 N N . ILE A 1 83 ? 9.134 14.409 9.166 1.00 96.38 83 ILE A N 1
ATOM 650 C CA . ILE A 1 83 ? 7.851 13.773 8.835 1.00 96.38 83 ILE A CA 1
ATOM 651 C C . ILE A 1 83 ? 7.310 14.181 7.453 1.00 96.38 83 ILE A C 1
ATOM 653 O O . ILE A 1 83 ? 6.665 13.375 6.789 1.00 96.38 83 ILE A O 1
ATOM 657 N N . ASN A 1 84 ? 7.593 15.406 6.992 1.00 95.12 84 ASN A N 1
ATOM 658 C CA . ASN A 1 84 ? 7.093 15.918 5.713 1.00 95.12 84 ASN A CA 1
ATOM 659 C C . ASN A 1 84 ? 7.830 15.321 4.504 1.00 95.12 84 ASN A C 1
ATOM 661 O O . ASN A 1 84 ? 7.308 15.380 3.394 1.00 95.12 84 ASN A O 1
ATOM 665 N N . GLU A 1 85 ? 8.999 14.708 4.710 1.00 94.88 85 GLU A N 1
ATOM 666 C CA . GLU A 1 85 ? 9.735 13.996 3.654 1.00 94.88 85 GLU A CA 1
ATOM 667 C C . GLU A 1 85 ? 9.001 12.725 3.196 1.00 94.88 85 GLU A C 1
ATOM 669 O O . GLU A 1 85 ? 9.299 12.175 2.138 1.00 94.88 85 GLU A O 1
ATOM 674 N N . SER A 1 86 ? 8.011 12.269 3.971 1.00 95.56 86 SER A N 1
ATOM 675 C CA . SER A 1 86 ? 7.208 11.092 3.644 1.00 95.56 86 SER A CA 1
ATOM 676 C C . SER A 1 86 ? 6.236 11.316 2.478 1.00 95.56 86 SER A C 1
ATOM 678 O O . SER A 1 86 ? 5.906 10.373 1.770 1.00 95.56 86 SER A O 1
ATOM 680 N N . PHE A 1 87 ? 5.809 12.557 2.205 1.00 93.94 87 PHE A N 1
ATOM 681 C CA . PHE A 1 87 ? 4.786 12.836 1.183 1.00 93.94 87 PHE A CA 1
ATOM 682 C C . PHE A 1 87 ? 5.195 12.449 -0.246 1.00 93.94 87 PHE A C 1
ATOM 684 O O . PHE A 1 87 ? 4.332 12.292 -1.108 1.00 93.94 87 PHE A O 1
ATOM 691 N N . GLY A 1 88 ? 6.499 12.340 -0.507 1.00 93.62 88 GLY A N 1
ATOM 692 C CA . GLY A 1 88 ? 7.052 11.967 -1.808 1.00 93.62 88 GLY A CA 1
ATOM 693 C C . GLY A 1 88 ? 7.394 10.484 -1.959 1.00 93.62 88 GLY A C 1
ATOM 694 O O . GLY A 1 88 ? 8.035 10.145 -2.950 1.00 93.62 88 GLY A O 1
ATOM 695 N N . GLN A 1 89 ? 7.018 9.636 -1.001 1.00 96.81 89 GLN A N 1
ATOM 696 C CA . GLN A 1 89 ? 7.409 8.223 -0.933 1.00 96.81 89 GLN A CA 1
ATOM 697 C C . GLN A 1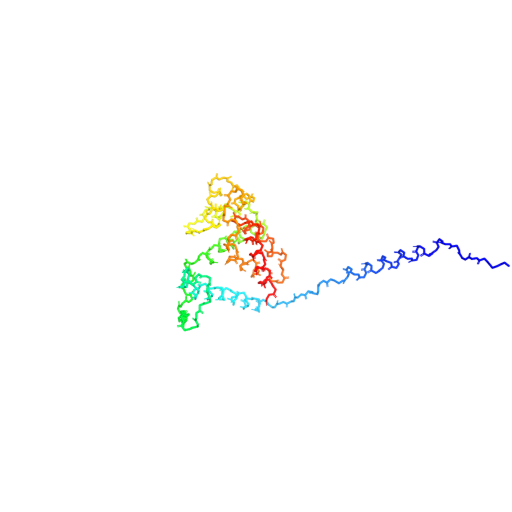 89 ? 6.255 7.328 -1.398 1.00 96.81 89 GLN A C 1
ATOM 699 O O . GLN A 1 89 ? 5.099 7.570 -1.030 1.00 96.81 89 GLN A O 1
ATOM 704 N N . ASP A 1 90 ? 6.555 6.330 -2.233 1.00 96.62 90 ASP A N 1
ATOM 705 C CA . ASP A 1 90 ? 5.561 5.389 -2.766 1.00 96.62 90 ASP A CA 1
ATOM 706 C C . ASP A 1 90 ? 4.855 4.600 -1.679 1.00 96.62 90 ASP A C 1
ATOM 708 O O . ASP A 1 90 ? 3.645 4.405 -1.803 1.00 96.62 90 ASP A O 1
ATOM 712 N N . ASP A 1 91 ? 5.550 4.312 -0.576 1.00 96.31 91 ASP A N 1
ATOM 713 C CA . ASP A 1 91 ? 4.991 3.704 0.632 1.00 96.31 91 ASP A CA 1
ATOM 714 C C . ASP A 1 91 ? 3.679 4.382 1.074 1.00 96.31 91 ASP A C 1
ATOM 716 O O . ASP A 1 91 ? 2.793 3.723 1.603 1.00 96.31 91 ASP A O 1
ATOM 720 N N . LEU A 1 92 ? 3.535 5.699 0.845 1.00 95.62 92 LEU A N 1
ATOM 721 C CA . LEU A 1 92 ? 2.353 6.464 1.253 1.00 95.62 92 LEU A CA 1
ATOM 722 C C . LEU A 1 92 ? 1.381 6.777 0.123 1.00 95.62 92 LEU A C 1
ATOM 724 O O . LEU A 1 92 ? 0.166 6.665 0.295 1.00 95.62 92 LEU A O 1
ATOM 728 N N . TYR A 1 93 ? 1.858 7.278 -1.019 1.00 96.00 93 TYR A N 1
ATOM 729 C CA . TYR A 1 93 ? 0.918 7.779 -2.027 1.00 96.00 93 TYR A CA 1
ATOM 730 C C . TYR A 1 93 ? 0.223 6.659 -2.805 1.00 96.00 93 TYR A C 1
ATOM 732 O O . TYR A 1 93 ? -0.822 6.915 -3.412 1.00 96.00 93 TYR A O 1
ATOM 740 N N . VAL A 1 94 ? 0.757 5.433 -2.803 1.00 98.19 94 VAL A N 1
ATOM 741 C CA . VAL A 1 94 ? 0.129 4.328 -3.530 1.00 98.19 94 VAL A CA 1
ATOM 742 C C . VAL A 1 94 ? -1.169 3.899 -2.855 1.00 98.19 94 VAL A C 1
ATOM 744 O O . VAL A 1 94 ? -2.220 3.872 -3.505 1.00 98.19 94 VAL A O 1
ATOM 747 N N . GLU A 1 95 ? -1.146 3.684 -1.541 1.00 96.88 95 GLU A N 1
ATOM 748 C CA . GLU A 1 95 ? -2.335 3.288 -0.783 1.00 96.88 95 GLU A CA 1
ATOM 749 C C . GLU A 1 95 ? -3.421 4.377 -0.725 1.00 96.88 95 GLU A C 1
ATOM 751 O O . GLU A 1 95 ? -4.610 4.065 -0.607 1.00 96.88 95 GLU A O 1
ATOM 756 N N . MET A 1 96 ? -3.066 5.653 -0.933 1.00 97.69 96 MET A N 1
ATOM 757 C CA . MET A 1 96 ? -4.057 6.722 -1.123 1.00 97.69 96 MET A CA 1
ATOM 758 C C . MET A 1 96 ? -4.957 6.465 -2.340 1.00 97.69 96 MET A C 1
ATOM 760 O O . MET A 1 96 ? -6.144 6.801 -2.309 1.00 97.69 96 MET A O 1
ATOM 764 N N . THR A 1 97 ? -4.442 5.829 -3.398 1.00 98.12 97 THR A N 1
ATOM 765 C CA . THR A 1 97 ? -5.262 5.419 -4.549 1.00 98.12 97 THR A CA 1
ATOM 766 C C . THR A 1 97 ? -6.258 4.330 -4.156 1.00 98.12 97 THR A C 1
ATOM 768 O O . THR A 1 97 ? -7.415 4.386 -4.569 1.00 98.12 97 THR A O 1
ATOM 771 N N . PHE A 1 98 ? -5.857 3.379 -3.308 1.00 98.31 98 PHE A N 1
ATOM 772 C CA . PHE A 1 98 ? -6.734 2.299 -2.837 1.00 98.31 98 PHE A CA 1
ATOM 773 C C . PHE A 1 98 ? -7.853 2.838 -1.947 1.00 98.31 98 PHE A C 1
ATOM 775 O O . PHE A 1 98 ? -9.029 2.520 -2.151 1.00 98.31 98 PHE A O 1
ATOM 782 N N . LEU A 1 99 ? -7.504 3.726 -1.013 1.00 98.38 99 LEU A N 1
ATOM 783 C CA . LEU A 1 99 ? -8.472 4.450 -0.193 1.00 98.38 99 LEU A CA 1
ATOM 784 C C . LEU A 1 99 ? -9.442 5.258 -1.053 1.00 98.38 99 LEU A C 1
ATOM 786 O O . LEU A 1 99 ? -10.644 5.248 -0.786 1.00 98.38 99 LEU A O 1
ATOM 790 N N . ARG A 1 100 ? -8.956 5.901 -2.121 1.00 98.50 100 ARG A N 1
ATOM 791 C CA . ARG A 1 100 ? -9.818 6.638 -3.046 1.00 98.50 100 ARG A CA 1
ATOM 792 C C . ARG A 1 100 ? -10.793 5.720 -3.788 1.00 98.50 100 ARG A C 1
ATOM 794 O O . ARG A 1 100 ? -11.963 6.079 -3.913 1.00 98.50 100 ARG A O 1
ATOM 801 N N . SER A 1 101 ? -10.364 4.540 -4.236 1.00 98.69 101 SER A N 1
ATOM 802 C CA . SER A 1 101 ? -11.268 3.546 -4.834 1.00 98.69 101 SER A CA 1
ATOM 803 C C . SER A 1 101 ? -12.357 3.103 -3.850 1.00 98.69 101 SER A C 1
ATOM 805 O O . SER A 1 101 ? -13.529 3.027 -4.220 1.00 98.69 101 SER A O 1
ATOM 807 N N . LEU A 1 102 ? -11.998 2.855 -2.586 1.00 98.56 102 LEU A N 1
ATOM 808 C CA . LEU A 1 102 ? -12.961 2.508 -1.533 1.00 98.56 102 LEU A CA 1
ATOM 809 C C . LEU A 1 102 ? -13.942 3.651 -1.245 1.00 98.56 102 LEU A C 1
ATOM 811 O O . LEU A 1 102 ? -15.131 3.405 -1.064 1.00 98.56 102 LEU A O 1
ATOM 815 N N . GLU A 1 103 ? -13.467 4.896 -1.220 1.00 98.38 103 GLU A N 1
ATOM 816 C CA . GLU A 1 103 ? -14.299 6.080 -0.986 1.00 98.38 103 GLU A CA 1
ATOM 817 C C . GLU A 1 103 ? -15.328 6.293 -2.107 1.00 98.38 103 GLU A C 1
ATOM 819 O O . GLU A 1 103 ? -16.487 6.605 -1.834 1.00 98.38 103 GLU A O 1
ATOM 824 N N . VAL A 1 104 ? -14.921 6.114 -3.367 1.00 98.62 104 VAL A N 1
ATOM 825 C CA . VAL A 1 104 ? -15.774 6.380 -4.535 1.00 98.62 104 VAL A CA 1
ATOM 826 C C . VAL A 1 104 ? -16.767 5.247 -4.796 1.00 98.62 104 VAL A C 1
ATOM 828 O O . VAL A 1 104 ? -17.922 5.514 -5.126 1.00 98.62 104 VAL A O 1
ATOM 831 N N . TYR A 1 105 ? -16.334 3.990 -4.665 1.00 98.50 105 TYR A N 1
ATOM 832 C CA . TYR A 1 105 ? -17.120 2.823 -5.088 1.00 98.50 105 TYR A CA 1
ATOM 833 C C . TYR A 1 105 ? -17.626 1.959 -3.924 1.00 98.50 105 TYR A C 1
ATOM 835 O O . TYR A 1 105 ? -18.399 1.026 -4.145 1.00 98.50 105 TYR A O 1
ATOM 843 N N . GLY A 1 106 ? -17.223 2.265 -2.690 1.00 97.50 106 GLY A N 1
ATOM 844 C CA . GLY A 1 106 ? -17.564 1.502 -1.493 1.00 97.50 106 GLY A CA 1
ATOM 845 C C . GLY A 1 106 ? -16.631 0.316 -1.229 1.00 97.50 106 GLY A C 1
ATOM 846 O O . GLY A 1 106 ? -15.756 -0.032 -2.023 1.00 97.50 106 GLY A O 1
ATOM 847 N N . LEU A 1 107 ? -16.849 -0.343 -0.086 1.00 95.06 107 LEU A N 1
ATOM 848 C CA . LEU A 1 107 ? -16.003 -1.445 0.402 1.00 95.06 107 LEU A CA 1
ATOM 849 C C . LEU A 1 107 ? -16.001 -2.676 -0.525 1.00 95.06 107 LEU A C 1
ATOM 851 O O . LEU A 1 107 ? -15.041 -3.452 -0.546 1.00 95.06 107 LEU A O 1
ATOM 855 N N . ASP A 1 108 ? -17.046 -2.823 -1.341 1.00 95.44 108 ASP A N 1
ATOM 856 C CA . ASP A 1 108 ? -17.224 -3.920 -2.293 1.00 95.44 108 ASP A CA 1
ATOM 857 C C . ASP A 1 108 ? -16.660 -3.629 -3.691 1.00 95.44 108 ASP A C 1
ATOM 859 O O . ASP A 1 108 ? -16.897 -4.405 -4.618 1.00 95.44 108 ASP A O 1
ATOM 863 N N . VAL A 1 109 ? -15.860 -2.563 -3.854 1.00 98.31 109 VAL A N 1
ATOM 864 C CA . VAL A 1 109 ? -15.167 -2.269 -5.117 1.00 98.31 109 VAL A CA 1
ATOM 865 C C . VAL A 1 109 ? -14.473 -3.521 -5.663 1.00 98.31 109 VAL A C 1
ATOM 867 O O . VAL A 1 109 ? -13.827 -4.281 -4.931 1.00 98.31 109 VAL A O 1
ATOM 870 N N . SER A 1 110 ? -14.664 -3.770 -6.959 1.00 98.44 110 SER A N 1
ATOM 871 C CA . SER A 1 110 ? -14.066 -4.924 -7.624 1.00 98.44 110 SER A CA 1
ATOM 872 C C . SER A 1 110 ? -12.579 -4.690 -7.883 1.00 98.44 110 SER A C 1
ATOM 874 O O . SER A 1 110 ? -12.166 -3.570 -8.183 1.00 98.44 110 SER A O 1
ATOM 876 N N . ILE A 1 111 ? -11.789 -5.767 -7.885 1.00 98.56 111 ILE A N 1
ATOM 877 C CA . ILE A 1 111 ? -10.371 -5.728 -8.279 1.00 98.56 111 ILE A CA 1
ATOM 878 C C . ILE A 1 111 ? -10.169 -5.111 -9.673 1.00 98.56 111 ILE A C 1
ATOM 880 O O . ILE A 1 111 ? -9.183 -4.427 -9.921 1.00 98.56 111 ILE A O 1
ATOM 884 N N . ARG A 1 112 ? -11.129 -5.294 -10.592 1.00 98.38 112 ARG A N 1
ATOM 885 C CA . ARG A 1 112 ? -11.068 -4.695 -11.932 1.00 98.38 112 ARG A CA 1
ATOM 886 C C . ARG A 1 112 ? -11.182 -3.176 -11.878 1.00 98.38 112 ARG A C 1
ATOM 888 O O . ARG A 1 112 ? -10.426 -2.506 -12.568 1.00 98.38 112 ARG A O 1
ATOM 895 N N . GLN A 1 113 ? -12.093 -2.645 -11.061 1.00 98.69 113 GLN A N 1
ATOM 896 C CA . GLN A 1 113 ? -12.236 -1.198 -10.899 1.00 98.69 113 GLN A CA 1
ATOM 897 C C . GLN A 1 113 ? -11.029 -0.597 -10.172 1.00 98.69 113 GLN A C 1
ATOM 899 O O . GLN A 1 113 ? -10.468 0.380 -10.655 1.00 98.69 113 GLN A O 1
ATOM 904 N N . ALA A 1 114 ? -10.570 -1.228 -9.087 1.00 98.56 114 ALA A N 1
ATOM 905 C CA . ALA A 1 114 ? -9.345 -0.821 -8.396 1.00 98.56 114 ALA A CA 1
ATOM 906 C C . ALA A 1 114 ? -8.130 -0.812 -9.344 1.00 98.56 114 ALA A C 1
ATOM 908 O O . ALA A 1 114 ? -7.354 0.140 -9.365 1.00 98.56 114 ALA A O 1
ATOM 909 N N . GLY A 1 115 ? -8.013 -1.833 -10.200 1.00 98.62 115 GLY A N 1
ATOM 910 C CA . GLY A 1 115 ? -6.989 -1.898 -11.239 1.00 98.62 115 GLY A CA 1
ATOM 911 C C . GLY A 1 115 ? -7.096 -0.772 -12.271 1.00 98.62 115 GLY A C 1
ATOM 912 O O . GLY A 1 115 ? -6.069 -0.250 -12.690 1.00 98.62 115 GLY A O 1
ATOM 913 N N . ILE A 1 116 ? -8.305 -0.352 -12.662 1.00 98.69 116 ILE A N 1
ATOM 914 C CA . ILE A 1 116 ? -8.499 0.807 -13.552 1.00 98.69 116 ILE A CA 1
ATOM 915 C C . ILE A 1 116 ? -8.018 2.093 -12.873 1.00 98.69 116 ILE A C 1
ATOM 917 O O . ILE A 1 116 ? -7.292 2.869 -13.493 1.00 98.69 116 ILE A O 1
ATOM 921 N N . ASP A 1 117 ? -8.393 2.325 -11.616 1.00 98.56 117 ASP A N 1
ATOM 922 C CA . ASP A 1 117 ? -8.001 3.539 -10.894 1.00 98.56 117 ASP A CA 1
ATOM 923 C C . ASP A 1 117 ? -6.475 3.605 -10.727 1.00 98.56 117 ASP A C 1
ATOM 925 O O . ASP A 1 117 ? -5.845 4.605 -11.079 1.00 98.56 117 ASP A O 1
ATOM 929 N N . TRP A 1 118 ? -5.856 2.503 -10.295 1.00 98.44 118 TRP A N 1
ATOM 930 C CA . TRP A 1 118 ? -4.408 2.422 -10.112 1.00 98.44 118 TRP A CA 1
ATOM 931 C C . TRP A 1 118 ? -3.636 2.477 -11.439 1.00 98.44 118 TRP A C 1
ATOM 933 O O . TRP A 1 118 ? -2.615 3.163 -11.527 1.00 98.44 118 TRP A O 1
ATOM 943 N N . ALA A 1 119 ? -4.156 1.889 -12.523 1.00 98.56 119 ALA A N 1
ATOM 944 C CA . ALA A 1 119 ? -3.598 2.057 -13.869 1.00 98.56 119 ALA A CA 1
ATOM 945 C C . ALA A 1 119 ? -3.597 3.522 -14.340 1.00 98.56 119 ALA A C 1
ATOM 947 O O . ALA A 1 119 ? -2.710 3.918 -15.100 1.00 98.56 119 ALA A O 1
ATOM 948 N N . ASN A 1 120 ? -4.545 4.339 -13.877 1.00 98.38 120 ASN A N 1
ATOM 949 C CA . ASN A 1 120 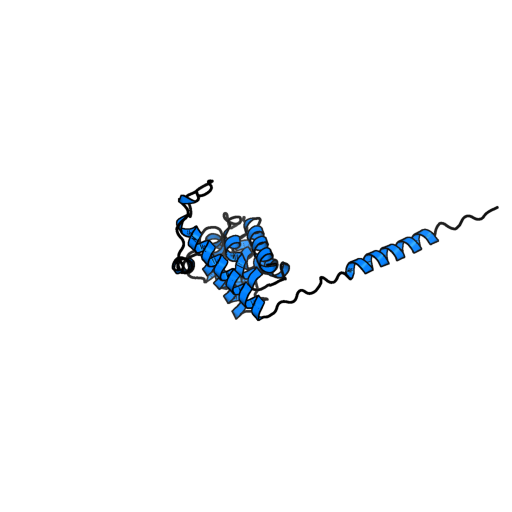? -4.648 5.760 -14.216 1.00 98.38 120 ASN A CA 1
ATOM 950 C C . ASN A 1 120 ? -3.882 6.693 -13.260 1.00 98.38 120 ASN A C 1
ATOM 952 O O . ASN A 1 120 ?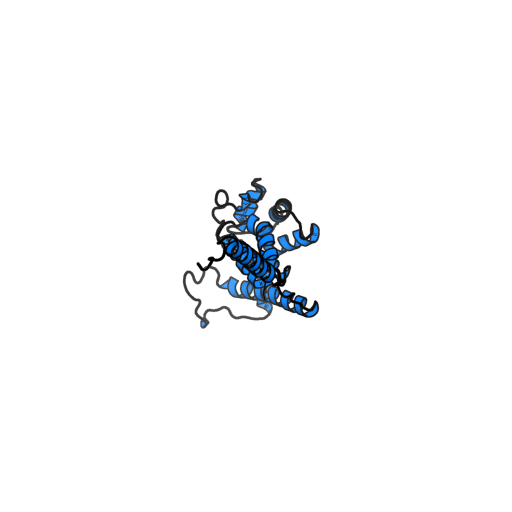 -3.839 7.899 -13.500 1.00 98.38 120 ASN A O 1
ATOM 956 N N . SER A 1 121 ? -3.236 6.161 -12.219 1.00 97.88 121 SER A N 1
ATOM 957 C CA . SER A 1 121 ? -2.370 6.950 -11.334 1.00 97.88 121 SER A CA 1
ATOM 958 C C . SER A 1 121 ? -1.194 7.596 -12.089 1.00 97.88 121 SER A C 1
ATOM 960 O O . SER A 1 121 ? -0.644 7.028 -13.039 1.00 97.88 121 SER A O 1
ATOM 962 N N . GLY A 1 122 ? -0.802 8.803 -11.667 1.00 96.94 122 GLY A N 1
ATOM 963 C CA . GLY A 1 122 ? 0.222 9.619 -12.339 1.00 96.94 122 GLY A CA 1
ATOM 964 C C . GLY A 1 122 ? 1.580 9.700 -11.635 1.00 96.94 122 GLY A C 1
ATOM 965 O O . GLY A 1 122 ? 2.506 10.283 -12.191 1.00 96.94 122 GLY A O 1
ATOM 966 N N . TYR A 1 123 ? 1.707 9.144 -10.430 1.00 97.31 123 TYR A N 1
ATOM 967 C CA . TYR A 1 123 ? 2.949 9.164 -9.649 1.00 97.31 123 TYR A CA 1
ATOM 968 C C . TYR A 1 123 ? 3.974 8.123 -10.151 1.00 97.31 123 TYR A C 1
ATOM 970 O O . TYR A 1 123 ? 3.588 7.160 -10.835 1.00 97.31 123 TYR A O 1
ATOM 978 N N . PRO A 1 124 ? 5.279 8.300 -9.869 1.00 97.69 124 PRO A N 1
ATOM 979 C CA . PRO A 1 124 ? 6.288 7.282 -10.167 1.00 97.69 124 PRO A CA 1
ATOM 980 C C . PRO A 1 124 ? 6.037 6.000 -9.362 1.00 97.69 124 PRO A C 1
ATOM 982 O O . PRO A 1 124 ? 5.339 6.024 -8.362 1.00 97.69 124 PRO A O 1
ATOM 985 N N . LEU A 1 125 ? 6.540 4.874 -9.859 1.00 98.25 125 LEU A N 1
ATOM 986 C CA . LEU A 1 125 ? 6.466 3.570 -9.204 1.00 98.25 125 LEU A CA 1
ATOM 987 C C . LEU A 1 125 ? 7.758 2.809 -9.496 1.00 98.25 125 LEU A C 1
ATOM 989 O O . LEU A 1 125 ? 8.434 3.103 -10.489 1.00 98.25 125 LEU A O 1
ATOM 993 N N . TRP A 1 126 ? 8.051 1.804 -8.679 1.00 98.00 126 TRP A N 1
ATOM 994 C CA . TRP A 1 126 ? 9.202 0.918 -8.839 1.00 98.00 126 TRP A CA 1
ATOM 995 C C . TRP A 1 126 ? 8.772 -0.548 -8.747 1.00 98.00 126 TRP A C 1
ATOM 997 O O . TRP A 1 126 ? 7.606 -0.825 -8.514 1.00 98.00 126 TRP A O 1
ATOM 1007 N N . HIS A 1 127 ? 9.687 -1.481 -9.017 1.00 98.25 127 HIS A N 1
ATOM 1008 C CA . HIS A 1 127 ? 9.524 -2.906 -8.699 1.00 98.25 127 HIS A CA 1
ATOM 1009 C C . HIS A 1 127 ? 8.151 -3.518 -9.056 1.00 98.25 127 HIS A C 1
ATOM 1011 O O . HIS A 1 127 ? 7.727 -3.436 -10.220 1.00 98.25 127 HIS A O 1
ATOM 1017 N N . ALA A 1 128 ? 7.484 -4.194 -8.113 1.00 98.56 128 ALA A N 1
ATOM 1018 C CA . ALA A 1 128 ? 6.229 -4.881 -8.383 1.00 98.56 128 ALA A CA 1
ATOM 1019 C C . ALA A 1 128 ? 5.160 -3.889 -8.839 1.00 98.56 128 ALA A C 1
ATOM 1021 O O . ALA A 1 128 ? 4.409 -4.195 -9.770 1.00 98.56 128 ALA A O 1
ATOM 1022 N N . ASN A 1 129 ? 5.132 -2.696 -8.246 1.00 98.69 129 ASN A N 1
ATOM 1023 C CA . ASN A 1 129 ? 4.210 -1.623 -8.567 1.00 98.69 129 ASN A CA 1
ATOM 1024 C C . ASN A 1 129 ? 4.317 -1.160 -10.022 1.00 98.69 129 ASN A C 1
ATOM 1026 O O . ASN A 1 129 ? 3.317 -1.105 -10.743 1.00 98.69 129 ASN A O 1
ATOM 1030 N N . ASP A 1 130 ? 5.521 -0.841 -10.497 1.00 98.69 130 ASP A N 1
ATOM 1031 C CA . ASP A 1 130 ? 5.701 -0.381 -11.876 1.00 98.69 130 ASP A CA 1
ATOM 1032 C C . ASP A 1 130 ? 5.350 -1.484 -12.880 1.00 98.69 130 ASP A C 1
ATOM 1034 O O . ASP A 1 130 ? 4.632 -1.243 -13.859 1.00 98.69 130 ASP A O 1
ATOM 1038 N N . ALA A 1 131 ? 5.788 -2.715 -12.607 1.00 98.69 131 ALA A N 1
ATOM 1039 C CA . ALA A 1 131 ? 5.504 -3.864 -13.455 1.00 98.69 131 ALA A CA 1
ATOM 1040 C C . ALA A 1 131 ? 3.999 -4.184 -13.500 1.00 98.69 131 ALA A C 1
ATOM 1042 O O . ALA A 1 131 ? 3.435 -4.326 -14.590 1.00 98.69 131 ALA A O 1
ATOM 1043 N N . GLY A 1 132 ? 3.329 -4.216 -12.346 1.00 98.56 132 GLY A N 1
ATOM 1044 C CA . GLY A 1 132 ? 1.891 -4.447 -12.230 1.00 98.56 132 GLY A CA 1
ATOM 1045 C C . GLY A 1 132 ? 1.077 -3.370 -12.944 1.00 98.56 132 GLY A C 1
ATOM 1046 O O . GLY A 1 132 ? 0.206 -3.681 -13.763 1.00 98.56 132 GLY A O 1
ATOM 1047 N N . ARG A 1 133 ? 1.407 -2.089 -12.733 1.00 98.75 133 ARG A N 1
ATOM 1048 C CA . ARG A 1 133 ? 0.713 -0.974 -13.392 1.00 98.75 133 ARG A CA 1
ATOM 1049 C C . ARG A 1 133 ? 0.937 -0.995 -14.899 1.00 98.75 133 ARG A C 1
ATOM 1051 O O . ARG A 1 133 ? 0.005 -0.778 -15.676 1.00 98.75 133 ARG A O 1
ATOM 1058 N N . SER A 1 134 ? 2.161 -1.291 -15.325 1.00 98.75 134 SER A N 1
ATOM 1059 C CA . SER A 1 134 ? 2.503 -1.464 -16.736 1.00 98.75 134 SER A CA 1
ATOM 1060 C C . SER A 1 134 ? 1.733 -2.614 -17.382 1.00 98.75 134 SER A C 1
ATOM 1062 O O . SER A 1 134 ? 1.278 -2.476 -18.517 1.00 98.75 134 SER A O 1
ATOM 1064 N N . ASN A 1 135 ? 1.544 -3.726 -16.672 1.00 98.81 135 ASN A N 1
ATOM 1065 C CA . ASN A 1 135 ? 0.748 -4.861 -17.134 1.00 98.81 135 ASN A CA 1
ATOM 1066 C C . ASN A 1 135 ? -0.722 -4.474 -17.328 1.00 98.81 135 ASN A C 1
ATOM 1068 O O . ASN A 1 135 ? -1.280 -4.733 -18.398 1.00 98.81 135 ASN A O 1
ATOM 1072 N N . LEU A 1 136 ? -1.314 -3.754 -16.371 1.00 98.75 136 LEU A N 1
ATOM 1073 C CA . LEU A 1 136 ? -2.681 -3.239 -16.498 1.00 98.75 136 LEU A CA 1
ATOM 1074 C C . LEU A 1 136 ? -2.836 -2.315 -17.706 1.00 98.75 136 LEU A C 1
ATOM 1076 O O . LEU A 1 136 ? -3.765 -2.478 -18.496 1.00 98.75 136 LEU A O 1
ATOM 1080 N N . ARG A 1 137 ? -1.889 -1.390 -17.908 1.00 98.62 137 ARG A N 1
ATOM 1081 C CA . ARG A 1 137 ? -1.874 -0.475 -19.064 1.00 98.62 137 ARG A CA 1
ATOM 1082 C C . ARG A 1 137 ? -1.703 -1.194 -20.406 1.00 98.62 137 ARG A C 1
ATOM 1084 O O . ARG A 1 137 ? -2.133 -0.672 -21.429 1.00 98.62 137 ARG A O 1
ATOM 1091 N N . LYS A 1 138 ? -1.111 -2.391 -20.411 1.00 98.44 138 LYS A N 1
ATOM 1092 C CA . LYS A 1 138 ? -0.997 -3.273 -21.588 1.00 98.44 138 LYS A CA 1
ATOM 1093 C C . LYS A 1 138 ? -2.211 -4.191 -21.777 1.00 98.44 138 LYS A C 1
ATOM 1095 O O . LYS A 1 138 ? -2.241 -4.952 -22.740 1.00 98.44 138 LYS A O 1
ATOM 1100 N N . GLY A 1 139 ? -3.203 -4.128 -20.889 1.00 98.06 139 GLY A N 1
ATOM 1101 C CA . GLY A 1 139 ? -4.426 -4.927 -20.964 1.00 98.06 139 GLY A CA 1
ATOM 1102 C C . GLY A 1 139 ? -4.361 -6.281 -20.252 1.00 98.06 139 GLY A C 1
ATOM 1103 O O . GLY A 1 139 ? -5.302 -7.064 -20.372 1.00 98.06 139 GLY A O 1
ATOM 1104 N N . ILE A 1 140 ? -3.300 -6.567 -19.491 1.00 98.62 140 ILE A N 1
ATOM 1105 C CA . ILE A 1 140 ? -3.249 -7.739 -18.608 1.00 98.62 140 ILE A CA 1
ATOM 1106 C C . ILE A 1 140 ? -4.031 -7.381 -17.345 1.00 98.62 140 ILE A C 1
ATOM 1108 O O . ILE A 1 140 ? -3.538 -6.670 -16.474 1.00 98.62 140 ILE A O 1
ATOM 1112 N N . ALA A 1 141 ? -5.288 -7.814 -17.289 1.00 98.19 141 ALA A N 1
ATOM 1113 C CA . ALA A 1 141 ? -6.185 -7.502 -16.184 1.00 98.19 141 ALA A CA 1
ATOM 1114 C C . ALA A 1 141 ? -5.814 -8.276 -14.902 1.00 98.19 141 ALA A C 1
ATOM 1116 O O . ALA A 1 141 ? -5.197 -9.338 -14.982 1.00 98.19 141 ALA A O 1
ATOM 1117 N N . PRO A 1 142 ? -6.246 -7.818 -13.715 1.00 98.12 142 PRO A N 1
ATOM 1118 C CA . PRO A 1 142 ? -6.097 -8.599 -12.495 1.00 98.12 142 PRO A CA 1
ATOM 1119 C C . PRO A 1 142 ? -6.868 -9.933 -12.572 1.00 98.12 142 PRO A C 1
ATOM 1121 O O . PRO A 1 142 ? -7.923 -9.988 -13.219 1.00 98.12 142 PRO A O 1
ATOM 1124 N N . PRO A 1 143 ? -6.403 -10.989 -11.878 1.00 97.25 143 PRO A N 1
ATOM 1125 C CA . PRO A 1 143 ? -5.230 -11.007 -10.994 1.00 97.25 143 PRO A CA 1
ATOM 1126 C C . PRO A 1 143 ? -3.889 -11.192 -11.731 1.00 97.25 143 PRO A C 1
ATOM 1128 O O . PRO A 1 143 ? -2.842 -11.211 -11.090 1.00 97.25 143 PRO A O 1
ATOM 1131 N N . ASP A 1 144 ? -3.900 -11.324 -13.060 1.00 98.62 144 ASP A N 1
ATOM 1132 C CA . ASP A 1 144 ? -2.701 -11.644 -13.842 1.00 98.62 144 ASP A CA 1
ATOM 1133 C C . ASP A 1 144 ? -1.688 -10.495 -13.887 1.00 98.62 144 ASP A C 1
ATOM 1135 O O . ASP A 1 144 ? -0.500 -10.738 -14.089 1.00 98.62 144 ASP A O 1
ATOM 1139 N N . SER A 1 145 ? -2.118 -9.251 -13.649 1.00 98.69 145 SER A N 1
ATOM 1140 C CA . SER A 1 145 ? -1.228 -8.084 -13.627 1.00 98.69 145 SER A CA 1
ATOM 1141 C C . SER A 1 145 ? -0.072 -8.221 -12.631 1.00 98.69 145 SER A C 1
ATOM 1143 O O . SER A 1 145 ? 1.045 -7.820 -12.959 1.00 98.69 145 SER A O 1
ATOM 1145 N N . GLY A 1 146 ? -0.325 -8.827 -11.465 1.00 98.19 146 GLY A N 1
ATOM 1146 C CA . GLY A 1 146 ? 0.684 -9.119 -10.444 1.00 98.19 146 GLY A CA 1
ATOM 1147 C C . GLY A 1 146 ? 1.263 -10.536 -10.514 1.00 98.19 146 GLY A C 1
ATOM 1148 O O . GLY A 1 146 ? 2.208 -10.841 -9.799 1.00 98.19 146 GLY A O 1
ATOM 1149 N N . HIS A 1 147 ? 0.726 -11.425 -11.357 1.00 98.44 147 HIS A N 1
ATOM 1150 C CA . HIS A 1 147 ? 1.100 -12.843 -11.370 1.00 98.44 147 HIS A CA 1
ATOM 1151 C C . HIS A 1 147 ? 2.555 -13.062 -11.851 1.00 98.44 147 HIS A C 1
ATOM 1153 O O . HIS A 1 147 ? 2.961 -12.420 -12.822 1.00 98.44 147 HIS A O 1
ATOM 1159 N N . PRO A 1 148 ? 3.329 -14.027 -11.301 1.00 98.19 148 PRO A N 1
ATOM 1160 C CA . PRO A 1 148 ? 4.752 -14.218 -11.635 1.00 98.19 148 PRO A CA 1
ATOM 1161 C C . PRO A 1 148 ? 5.041 -14.539 -13.110 1.00 98.19 148 PRO A C 1
ATOM 1163 O O . PRO A 1 148 ? 6.146 -14.332 -13.607 1.00 98.19 148 PRO A O 1
ATOM 1166 N N . ALA A 1 149 ? 4.034 -15.028 -13.839 1.00 98.06 149 ALA A N 1
ATOM 1167 C CA . ALA A 1 149 ? 4.117 -15.230 -15.288 1.00 98.06 149 ALA A CA 1
ATOM 1168 C C . ALA A 1 149 ? 4.262 -13.913 -16.080 1.00 98.06 149 ALA A C 1
ATOM 1170 O O . ALA A 1 149 ? 4.784 -13.925 -17.194 1.00 98.06 149 ALA A O 1
ATOM 1171 N N . PHE A 1 150 ? 3.807 -12.792 -15.513 1.00 98.31 150 PHE A N 1
ATOM 1172 C CA . PHE A 1 150 ? 3.777 -11.474 -16.153 1.00 98.31 150 PHE A CA 1
ATOM 1173 C C . PHE A 1 150 ? 4.519 -10.398 -15.351 1.00 98.31 150 PHE A C 1
ATOM 1175 O O . PHE A 1 150 ? 4.921 -9.385 -15.924 1.00 98.31 150 PHE A O 1
ATOM 1182 N N . ASN A 1 151 ? 4.741 -10.613 -14.054 1.00 98.31 151 ASN A N 1
ATOM 1183 C CA . ASN A 1 151 ? 5.497 -9.727 -13.184 1.00 98.31 151 ASN A CA 1
ATOM 1184 C C . ASN A 1 151 ? 6.680 -10.471 -12.541 1.00 98.31 151 ASN A C 1
ATOM 1186 O O . ASN A 1 151 ? 6.502 -11.300 -11.657 1.00 98.31 151 ASN A O 1
ATOM 1190 N N . LYS A 1 152 ? 7.909 -10.149 -12.958 1.00 97.75 152 LYS A N 1
ATOM 1191 C CA . LYS A 1 152 ? 9.136 -10.744 -12.389 1.00 97.75 152 LYS A CA 1
ATOM 1192 C C . LYS A 1 152 ? 9.475 -10.231 -10.984 1.00 97.75 152 LYS A C 1
ATOM 1194 O O . LYS A 1 152 ? 10.343 -10.807 -10.343 1.00 97.75 152 LYS A O 1
ATOM 1199 N N . HIS A 1 153 ? 8.801 -9.171 -10.550 1.00 98.19 153 HIS A N 1
ATOM 1200 C CA . HIS A 1 153 ? 8.934 -8.530 -9.246 1.00 98.19 153 HIS A CA 1
ATOM 1201 C C . HIS A 1 153 ? 7.792 -8.924 -8.300 1.00 98.19 153 HIS A C 1
ATOM 1203 O O . HIS A 1 153 ? 7.595 -8.283 -7.281 1.00 98.19 153 HIS A O 1
ATOM 1209 N N . ALA A 1 154 ? 7.003 -9.955 -8.631 1.00 97.88 154 ALA A N 1
ATOM 1210 C CA . ALA A 1 154 ? 5.785 -10.305 -7.895 1.00 97.88 154 ALA A CA 1
ATOM 1211 C C . ALA A 1 154 ? 5.994 -10.554 -6.386 1.00 97.88 154 ALA A C 1
ATOM 1213 O O . ALA A 1 154 ? 5.049 -10.356 -5.623 1.00 97.88 154 ALA A O 1
ATOM 1214 N N . ASP A 1 155 ? 7.201 -10.950 -5.972 1.00 97.06 155 ASP A N 1
ATOM 1215 C CA . ASP A 1 155 ? 7.577 -11.203 -4.574 1.00 97.06 155 ASP A CA 1
ATOM 1216 C C . ASP A 1 155 ? 8.317 -10.025 -3.899 1.00 97.06 155 ASP A C 1
ATOM 1218 O O . ASP A 1 155 ? 8.734 -10.152 -2.748 1.00 97.06 155 ASP A O 1
ATOM 1222 N N . ASP A 1 156 ? 8.490 -8.886 -4.582 1.00 98.12 156 ASP A N 1
ATOM 1223 C CA . ASP A 1 156 ? 9.092 -7.685 -3.987 1.00 98.12 156 ASP A CA 1
ATOM 1224 C C . ASP A 1 156 ? 8.143 -7.065 -2.932 1.00 98.12 156 ASP A C 1
ATOM 1226 O O . ASP A 1 156 ? 6.957 -7.393 -2.852 1.00 98.12 156 ASP A O 1
ATOM 1230 N N . ILE A 1 157 ? 8.668 -6.188 -2.075 1.00 97.62 157 ILE A N 1
ATOM 1231 C CA . ILE A 1 157 ? 7.991 -5.715 -0.851 1.00 97.62 157 ILE A CA 1
ATOM 1232 C C . ILE A 1 157 ? 6.902 -4.656 -1.082 1.00 97.62 157 ILE A C 1
ATOM 1234 O O . ILE A 1 157 ? 6.353 -4.143 -0.115 1.00 97.62 157 ILE A O 1
ATOM 1238 N N . ASP A 1 158 ? 6.594 -4.307 -2.327 1.00 98.56 158 ASP A N 1
ATOM 1239 C CA . ASP A 1 158 ? 5.726 -3.186 -2.701 1.00 98.56 158 ASP A CA 1
ATOM 1240 C C . ASP A 1 158 ? 4.386 -3.173 -1.941 1.00 98.56 158 ASP A C 1
ATOM 1242 O O . ASP A 1 158 ? 4.085 -2.223 -1.226 1.00 98.56 158 ASP A O 1
ATOM 1246 N N . TYR A 1 159 ? 3.607 -4.260 -1.970 1.00 98.50 159 TYR A N 1
ATOM 1247 C CA . TYR A 1 159 ? 2.364 -4.304 -1.194 1.00 98.50 159 TYR A CA 1
ATOM 1248 C C . TYR A 1 159 ? 2.605 -4.360 0.321 1.00 98.50 159 TYR A C 1
ATOM 1250 O O . TYR A 1 159 ? 1.738 -3.972 1.097 1.00 98.50 159 TYR A O 1
ATOM 1258 N N . GLN A 1 160 ? 3.759 -4.851 0.776 1.00 98.31 160 GLN A N 1
ATOM 1259 C CA . GLN A 1 160 ? 4.072 -4.902 2.203 1.00 98.31 160 GLN A CA 1
ATOM 1260 C C . GLN A 1 160 ? 4.148 -3.506 2.824 1.00 98.31 160 GLN A C 1
ATOM 1262 O O . GLN A 1 160 ? 3.643 -3.327 3.930 1.00 98.31 160 GLN A O 1
ATOM 1267 N N . ILE A 1 161 ? 4.762 -2.555 2.120 1.00 97.56 161 ILE A N 1
ATOM 1268 C CA . ILE A 1 161 ? 4.933 -1.165 2.574 1.00 97.56 161 ILE A CA 1
ATOM 1269 C C . ILE A 1 161 ? 3.670 -0.305 2.376 1.00 97.56 161 ILE A C 1
ATOM 1271 O O . ILE A 1 161 ? 3.588 0.796 2.911 1.00 97.56 161 ILE A O 1
ATOM 1275 N N . GLU A 1 162 ? 2.679 -0.837 1.654 1.00 98.00 162 GLU A N 1
ATOM 1276 C CA . GLU A 1 162 ? 1.400 -0.191 1.321 1.00 98.00 162 GLU A CA 1
ATOM 1277 C C . GLU A 1 162 ? 0.189 -0.883 1.965 1.00 98.00 162 GLU A C 1
ATOM 1279 O O . GLU A 1 162 ? -0.956 -0.603 1.610 1.00 98.00 162 GLU A O 1
ATOM 1284 N N . ALA A 1 163 ? 0.399 -1.870 2.840 1.00 97.94 163 ALA A N 1
ATOM 1285 C CA . ALA A 1 163 ? -0.690 -2.664 3.410 1.00 97.94 163 ALA A CA 1
ATOM 1286 C C . ALA A 1 163 ? -1.358 -1.997 4.621 1.00 97.94 163 ALA A C 1
ATOM 1288 O O . ALA A 1 163 ? -2.407 -2.469 5.080 1.00 97.94 163 ALA A O 1
ATOM 1289 N N . ASP A 1 164 ? -0.772 -0.924 5.142 1.00 97.56 164 ASP A N 1
ATOM 1290 C CA . ASP A 1 164 ? -1.143 -0.224 6.368 1.00 97.56 164 ASP A CA 1
ATOM 1291 C C . ASP A 1 164 ? -2.617 0.204 6.337 1.00 97.56 164 ASP A C 1
ATOM 1293 O O . ASP A 1 164 ? -3.379 -0.128 7.258 1.00 97.56 164 ASP A O 1
ATOM 1297 N N . PHE A 1 165 ? -3.076 0.819 5.234 1.00 97.75 165 PHE A N 1
ATOM 1298 C CA . PHE A 1 165 ? -4.482 1.206 5.065 1.00 97.75 165 PHE A CA 1
ATOM 1299 C C . PHE A 1 165 ? -5.448 0.048 5.342 1.00 97.75 165 PHE A C 1
ATOM 1301 O O . PHE A 1 165 ? -6.512 0.266 5.923 1.00 97.75 165 PHE A O 1
ATOM 1308 N N . SER A 1 166 ? -5.094 -1.177 4.935 1.00 97.81 166 SER A N 1
ATOM 1309 C CA . SER A 1 166 ? -6.014 -2.315 4.922 1.00 97.81 166 SER A CA 1
ATOM 1310 C C . SER A 1 166 ? -6.425 -2.736 6.330 1.00 97.81 166 SER A C 1
ATOM 1312 O O . SER A 1 166 ? -7.572 -3.130 6.537 1.00 97.81 166 SER A O 1
ATOM 1314 N N . GLY A 1 167 ? -5.516 -2.617 7.303 1.00 97.06 167 GLY A N 1
ATOM 1315 C CA . GLY A 1 167 ? -5.811 -2.852 8.713 1.00 97.06 167 GLY A CA 1
ATOM 1316 C C . GLY A 1 167 ? -6.394 -1.618 9.396 1.00 97.06 167 GLY A C 1
ATOM 1317 O O . GLY A 1 167 ? -7.332 -1.743 10.184 1.00 97.06 167 GLY A O 1
ATOM 1318 N N . LEU A 1 168 ? -5.922 -0.418 9.034 1.00 97.25 168 LEU A N 1
ATOM 1319 C CA . LEU A 1 168 ? -6.429 0.842 9.587 1.00 97.25 168 LEU A CA 1
ATOM 1320 C C . LEU A 1 168 ? -7.922 1.050 9.300 1.00 97.25 168 LEU A C 1
ATOM 1322 O O . LEU A 1 168 ? -8.629 1.576 10.156 1.00 97.25 168 LEU A O 1
ATOM 1326 N N . VAL A 1 169 ? -8.421 0.609 8.140 1.00 96.69 169 VAL A N 1
ATOM 1327 C CA . VAL A 1 169 ? -9.856 0.662 7.795 1.00 96.69 169 VAL A CA 1
ATOM 1328 C C . VAL A 1 169 ? -10.653 -0.560 8.268 1.00 96.69 169 VAL A C 1
ATOM 1330 O O . VAL A 1 169 ? -11.879 -0.568 8.145 1.00 96.69 169 VAL A O 1
ATOM 1333 N N . ALA A 1 170 ? -9.988 -1.578 8.821 1.00 95.94 170 ALA A N 1
ATOM 1334 C CA . ALA A 1 170 ? -10.583 -2.845 9.247 1.00 95.94 170 ALA A CA 1
ATOM 1335 C C . ALA A 1 170 ? -10.218 -3.219 10.705 1.00 95.94 170 ALA A C 1
ATOM 1337 O O . ALA A 1 170 ? -9.742 -4.332 10.955 1.00 95.94 170 ALA A O 1
ATOM 1338 N N . PRO A 1 171 ? -10.450 -2.332 11.694 1.00 95.00 171 PRO A N 1
ATOM 1339 C CA . PRO A 1 171 ? -10.045 -2.571 13.078 1.00 95.00 171 PRO A CA 1
ATOM 1340 C C . PRO A 1 171 ? -10.744 -3.807 13.665 1.00 95.00 171 PRO A C 1
ATOM 1342 O O . PRO A 1 171 ? -11.972 -3.903 13.680 1.00 95.00 171 PRO A O 1
ATOM 1345 N N . GLY A 1 172 ? -9.954 -4.750 14.174 1.00 94.06 172 GLY A N 1
ATOM 1346 C CA . GLY A 1 172 ? -10.391 -6.037 14.716 1.00 94.06 172 GLY A CA 1
ATOM 1347 C C . GLY A 1 172 ? -10.869 -7.043 13.665 1.00 94.06 172 GLY A C 1
ATOM 1348 O O . GLY A 1 172 ? -11.507 -8.031 14.027 1.00 94.06 172 GLY A O 1
ATOM 1349 N N . LEU A 1 173 ? -10.617 -6.789 12.375 1.00 95.12 173 LEU A N 1
ATOM 1350 C CA . LEU A 1 173 ? -11.132 -7.578 11.253 1.00 95.12 173 LEU A CA 1
ATOM 1351 C C . LEU A 1 173 ? -9.997 -8.024 10.306 1.00 95.12 173 LEU A C 1
ATOM 1353 O O . LEU A 1 173 ? -9.975 -7.626 9.139 1.00 95.12 173 LEU A O 1
ATOM 1357 N N . PRO A 1 174 ? -9.072 -8.900 10.744 1.00 96.19 174 PRO A N 1
ATOM 1358 C CA . PRO A 1 174 ? -7.925 -9.320 9.928 1.00 96.19 174 PRO A CA 1
ATOM 1359 C C . PRO A 1 174 ? -8.332 -9.979 8.601 1.00 96.19 174 PRO A C 1
ATOM 1361 O O . PRO A 1 174 ? -7.702 -9.751 7.574 1.00 96.19 174 PRO A O 1
ATOM 1364 N N . ASN A 1 175 ? -9.444 -10.721 8.572 1.00 97.00 175 ASN A N 1
ATOM 1365 C CA . ASN A 1 175 ? -9.961 -11.310 7.330 1.00 97.00 175 ASN A CA 1
ATOM 1366 C C . ASN A 1 175 ? -10.403 -10.253 6.304 1.00 97.00 175 ASN A C 1
ATOM 1368 O O . ASN A 1 175 ? -10.322 -10.498 5.102 1.00 97.00 175 ASN A O 1
ATOM 1372 N N . VAL A 1 176 ? -10.862 -9.083 6.763 1.00 97.56 176 VAL A N 1
ATOM 1373 C CA . VAL A 1 176 ? -11.200 -7.964 5.873 1.00 97.56 176 VAL A CA 1
ATOM 1374 C C . VAL A 1 176 ? -9.922 -7.350 5.307 1.00 97.56 176 VAL A C 1
ATOM 1376 O O . VAL A 1 176 ? -9.862 -7.129 4.102 1.00 97.56 176 VAL A O 1
ATOM 1379 N N . SER A 1 177 ? -8.876 -7.166 6.118 1.00 97.62 177 SER A N 1
ATOM 1380 C CA . SER A 1 177 ? -7.562 -6.720 5.627 1.00 97.62 177 SER A CA 1
ATOM 1381 C C . SER A 1 177 ? -6.972 -7.685 4.582 1.00 97.62 177 SER A C 1
ATOM 1383 O O . SER A 1 177 ? -6.559 -7.251 3.507 1.00 97.62 177 SER A O 1
ATOM 1385 N N . ILE A 1 178 ? -7.040 -9.003 4.815 1.00 98.25 178 ILE A N 1
ATOM 1386 C CA . ILE A 1 178 ? -6.606 -10.024 3.842 1.00 98.25 178 ILE A CA 1
ATOM 1387 C C . ILE A 1 178 ? -7.392 -9.901 2.527 1.00 98.25 178 ILE A C 1
ATOM 1389 O O . ILE A 1 178 ? -6.801 -9.910 1.444 1.00 98.25 178 ILE A O 1
ATOM 1393 N N . ALA A 1 179 ? -8.717 -9.736 2.610 1.00 98.38 179 ALA A N 1
ATOM 1394 C CA . ALA A 1 179 ? -9.577 -9.563 1.442 1.00 98.38 179 ALA A CA 1
ATOM 1395 C C . ALA A 1 179 ? -9.300 -8.253 0.681 1.00 98.38 179 ALA A C 1
ATOM 1397 O O . ALA A 1 179 ? -9.416 -8.224 -0.544 1.00 98.38 179 ALA A O 1
ATOM 1398 N N . LEU A 1 180 ? -8.909 -7.180 1.376 1.00 98.69 180 LEU A N 1
ATOM 1399 C CA . LEU A 1 180 ? -8.427 -5.952 0.742 1.00 98.69 180 LEU A CA 1
ATOM 1400 C C . LEU A 1 180 ? -7.092 -6.194 0.025 1.00 98.69 180 LEU A C 1
ATOM 1402 O O . LEU A 1 180 ? -6.930 -5.722 -1.096 1.00 98.69 180 LEU A O 1
ATOM 1406 N N . GLY A 1 181 ? -6.192 -7.010 0.578 1.00 98.31 181 GLY A N 1
ATOM 1407 C CA . GLY A 1 181 ? -4.974 -7.434 -0.124 1.00 98.31 181 GLY A CA 1
ATOM 1408 C C . GLY A 1 181 ? -5.248 -8.215 -1.405 1.00 98.31 181 GLY A C 1
ATOM 1409 O O . GLY A 1 181 ? -4.620 -7.957 -2.428 1.00 98.31 181 GLY A O 1
ATOM 1410 N N . GLU A 1 182 ? -6.264 -9.077 -1.416 1.00 98.25 182 GLU A N 1
ATOM 1411 C CA . GLU A 1 182 ? -6.696 -9.748 -2.651 1.00 98.25 182 GLU A CA 1
ATOM 1412 C C . GLU A 1 182 ? -7.258 -8.784 -3.709 1.00 98.25 182 GLU A C 1
ATOM 1414 O O . GLU A 1 182 ? -7.312 -9.135 -4.885 1.00 98.25 182 GLU A O 1
ATOM 1419 N N . LYS A 1 183 ? -7.675 -7.572 -3.321 1.00 98.38 183 LYS A N 1
ATOM 1420 C CA . LYS A 1 183 ? -8.176 -6.536 -4.239 1.00 98.38 183 LYS A CA 1
ATOM 1421 C C . LYS A 1 183 ? -7.098 -5.546 -4.675 1.00 98.38 183 LYS A C 1
ATOM 1423 O O . LYS A 1 183 ? -7.108 -5.131 -5.827 1.00 98.38 183 LYS A O 1
ATOM 1428 N N . PHE A 1 184 ? -6.221 -5.135 -3.769 1.00 98.75 184 PHE A N 1
ATOM 1429 C CA . PHE A 1 184 ? -5.264 -4.055 -4.007 1.00 98.75 184 PHE A CA 1
ATOM 1430 C C . PHE A 1 184 ? -3.844 -4.597 -4.151 1.00 98.75 184 PHE A C 1
ATOM 1432 O O . PHE A 1 184 ? -3.238 -4.411 -5.200 1.00 98.75 184 PHE A O 1
ATOM 1439 N N . GLY A 1 185 ? -3.375 -5.394 -3.190 1.00 98.50 185 GLY A N 1
ATOM 1440 C CA . GLY A 1 185 ? -2.069 -6.058 -3.265 1.00 98.50 185 GLY A CA 1
ATOM 1441 C C . GLY A 1 185 ? -1.921 -7.021 -4.443 1.00 98.50 185 GLY A C 1
ATOM 1442 O O . GLY A 1 185 ? -0.860 -7.147 -5.045 1.00 98.50 185 GLY A O 1
ATOM 1443 N N . ARG A 1 186 ? -3.009 -7.683 -4.848 1.00 98.62 186 ARG A N 1
ATOM 1444 C CA . ARG A 1 186 ? -3.011 -8.591 -6.007 1.00 98.62 186 ARG A CA 1
ATOM 1445 C C . ARG A 1 186 ? -2.788 -7.870 -7.345 1.00 98.62 186 ARG A C 1
ATOM 1447 O O . ARG A 1 186 ? -2.520 -8.523 -8.353 1.00 98.62 186 ARG A O 1
ATOM 1454 N N . LEU A 1 187 ? -2.926 -6.540 -7.388 1.00 98.75 187 LEU A N 1
ATOM 1455 C CA . LEU A 1 187 ? -2.703 -5.760 -8.608 1.00 98.75 187 LEU A CA 1
ATOM 1456 C C . LEU A 1 187 ? -1.233 -5.794 -9.038 1.00 98.75 187 LEU A C 1
ATOM 1458 O O . LEU A 1 187 ? -0.967 -5.843 -10.243 1.00 98.75 187 LEU A O 1
ATOM 1462 N N . MET A 1 188 ? -0.314 -5.792 -8.069 1.00 98.50 188 MET A N 1
ATOM 1463 C CA . MET A 1 188 ? 1.130 -5.715 -8.284 1.00 98.50 188 MET A CA 1
ATOM 1464 C C . MET A 1 188 ? 1.884 -6.949 -7.773 1.00 98.50 188 MET A C 1
ATOM 1466 O O . MET A 1 188 ? 2.801 -7.404 -8.453 1.00 98.50 188 MET A O 1
ATOM 1470 N N . ASN A 1 189 ? 1.468 -7.545 -6.656 1.00 98.62 189 ASN A N 1
ATOM 1471 C CA . ASN A 1 189 ? 2.155 -8.667 -6.022 1.00 98.62 189 ASN A CA 1
ATOM 1472 C C . ASN A 1 189 ? 1.404 -10.000 -6.156 1.00 98.62 189 ASN A C 1
ATOM 1474 O O . ASN A 1 189 ? 0.186 -10.083 -6.356 1.00 98.62 189 ASN A O 1
ATOM 1478 N N . TYR A 1 190 ? 2.154 -11.085 -5.986 1.00 98.19 190 TYR A N 1
ATOM 1479 C CA . TYR A 1 190 ? 1.655 -12.453 -5.880 1.00 98.19 190 TYR A CA 1
ATOM 1480 C C . TYR A 1 190 ? 2.551 -13.230 -4.913 1.00 98.19 190 TYR A C 1
ATOM 1482 O O . TYR A 1 190 ? 3.638 -12.769 -4.600 1.00 98.19 190 TYR A O 1
ATOM 1490 N N . GLY A 1 191 ? 2.113 -14.399 -4.439 1.00 96.75 191 GLY A N 1
ATOM 1491 C CA . GLY A 1 191 ? 2.956 -15.228 -3.572 1.00 96.75 191 GLY A CA 1
ATOM 1492 C C . GLY A 1 191 ? 3.385 -14.499 -2.298 1.00 96.75 191 GLY A C 1
ATOM 1493 O O . GLY A 1 191 ? 2.550 -13.882 -1.630 1.00 96.75 191 GLY A O 1
ATOM 1494 N N . ASP A 1 192 ? 4.676 -14.564 -1.982 1.00 97.50 192 ASP A N 1
ATOM 1495 C CA . ASP A 1 192 ? 5.228 -14.078 -0.718 1.00 97.50 192 ASP A CA 1
ATOM 1496 C C . ASP A 1 192 ? 5.155 -12.552 -0.613 1.00 97.50 192 ASP A C 1
ATOM 1498 O O . ASP A 1 192 ? 4.857 -12.040 0.468 1.00 97.50 192 ASP A O 1
ATOM 1502 N N . GLY A 1 193 ? 5.308 -11.827 -1.729 1.00 97.62 193 GLY A N 1
ATOM 1503 C CA . GLY A 1 193 ? 5.148 -10.366 -1.753 1.00 97.62 193 GLY A CA 1
ATOM 1504 C C . GLY A 1 193 ? 3.739 -9.932 -1.332 1.00 97.62 193 GLY A C 1
ATOM 1505 O O . GLY A 1 193 ? 3.560 -8.990 -0.560 1.00 97.62 193 GLY A O 1
ATOM 1506 N N . LEU A 1 194 ? 2.713 -10.683 -1.752 1.00 98.62 194 LEU A N 1
ATOM 1507 C CA . LEU A 1 194 ? 1.341 -10.428 -1.313 1.00 98.62 194 LEU A CA 1
ATOM 1508 C C . LEU A 1 194 ? 1.118 -10.858 0.141 1.00 98.62 194 LEU A C 1
ATOM 1510 O O . LEU A 1 194 ? 0.494 -10.123 0.911 1.00 98.62 194 LEU A O 1
ATOM 1514 N N . TYR A 1 195 ? 1.577 -12.057 0.508 1.00 98.56 195 TYR A N 1
ATOM 1515 C CA . TYR A 1 195 ? 1.361 -12.603 1.847 1.00 98.56 195 TYR A CA 1
ATOM 1516 C C . TYR A 1 195 ? 2.025 -11.744 2.922 1.00 98.56 195 TYR A C 1
ATOM 1518 O O . TYR A 1 195 ? 1.449 -11.570 3.995 1.00 98.56 195 TYR A O 1
ATOM 1526 N N . ALA A 1 196 ? 3.180 -11.147 2.622 1.00 98.44 196 ALA A N 1
ATOM 1527 C CA . ALA A 1 196 ? 3.842 -10.189 3.496 1.00 98.44 196 ALA A CA 1
ATOM 1528 C C . ALA A 1 196 ? 2.947 -8.975 3.790 1.00 98.44 196 ALA A C 1
ATOM 1530 O O . ALA A 1 196 ? 2.748 -8.638 4.957 1.00 98.44 196 ALA A O 1
ATOM 1531 N N . GLY A 1 197 ? 2.338 -8.361 2.771 1.00 98.31 197 GLY A N 1
ATOM 1532 C CA . GLY A 1 197 ? 1.407 -7.251 2.988 1.00 98.31 197 GLY A CA 1
ATOM 1533 C C . GLY A 1 197 ? 0.114 -7.670 3.685 1.00 98.31 197 GLY A C 1
ATOM 1534 O O . GLY A 1 197 ? -0.325 -7.006 4.618 1.00 98.31 197 GLY A O 1
ATOM 1535 N N . GLN A 1 198 ? -0.468 -8.821 3.340 1.00 98.62 198 GLN A N 1
ATOM 1536 C CA . GLN A 1 198 ? -1.637 -9.345 4.063 1.00 98.62 198 GLN A CA 1
ATOM 1537 C C . GLN A 1 198 ? -1.333 -9.595 5.548 1.00 98.62 198 GLN A C 1
ATOM 1539 O O . GLN A 1 198 ? -2.180 -9.339 6.403 1.00 98.62 198 GLN A O 1
ATOM 1544 N N . PHE A 1 199 ? -0.121 -10.055 5.865 1.00 98.50 199 PHE A N 1
ATOM 1545 C CA . PHE A 1 199 ? 0.339 -10.216 7.239 1.00 98.50 199 PHE A CA 1
ATOM 1546 C C . PHE A 1 199 ? 0.450 -8.868 7.962 1.00 98.50 199 PHE A C 1
ATOM 1548 O O . PHE A 1 199 ? -0.115 -8.726 9.046 1.00 98.50 199 PHE A O 1
ATOM 1555 N N . ILE A 1 200 ? 1.108 -7.866 7.363 1.00 98.19 200 ILE A N 1
ATOM 1556 C CA . ILE A 1 200 ? 1.225 -6.517 7.944 1.00 98.19 200 ILE A CA 1
ATOM 1557 C C . ILE A 1 200 ? -0.155 -5.889 8.169 1.00 98.19 200 ILE A C 1
ATOM 1559 O O . ILE A 1 200 ? -0.451 -5.439 9.277 1.00 98.19 200 ILE A O 1
ATOM 1563 N N . GLY A 1 201 ? -1.038 -5.944 7.174 1.00 98.06 201 GLY A N 1
ATOM 1564 C CA . GLY A 1 201 ? -2.405 -5.446 7.291 1.00 98.06 201 GLY A CA 1
ATOM 1565 C C . GLY A 1 201 ? -3.199 -6.125 8.416 1.00 98.06 201 GLY A C 1
ATOM 1566 O O . GLY A 1 201 ? -3.898 -5.456 9.181 1.00 98.06 201 GLY A O 1
ATOM 1567 N N . ALA A 1 202 ? -3.044 -7.440 8.593 1.00 98.12 202 ALA A N 1
ATOM 1568 C CA . ALA A 1 202 ? -3.664 -8.158 9.704 1.00 98.12 202 ALA A CA 1
ATOM 1569 C C . ALA A 1 202 ? -3.098 -7.729 11.071 1.00 98.12 202 ALA A C 1
ATOM 1571 O O . ALA A 1 202 ? -3.863 -7.623 12.030 1.00 98.12 202 ALA A O 1
ATOM 1572 N N . MET A 1 203 ? -1.797 -7.428 11.175 1.00 97.56 203 MET A N 1
ATOM 1573 C CA . MET A 1 203 ? -1.232 -6.861 12.407 1.00 97.56 203 MET A CA 1
ATOM 1574 C C . MET A 1 203 ? -1.825 -5.483 12.720 1.00 97.56 203 MET A C 1
ATOM 1576 O O . MET A 1 203 ? -2.165 -5.222 13.873 1.00 97.56 203 MET A O 1
ATOM 1580 N N . TYR A 1 204 ? -2.000 -4.628 11.706 1.00 97.25 204 TYR A N 1
ATOM 1581 C CA . TYR A 1 204 ? -2.673 -3.335 11.862 1.00 97.25 204 TYR A CA 1
ATOM 1582 C C . TYR A 1 204 ? -4.119 -3.485 12.332 1.00 97.25 204 TYR A C 1
ATOM 1584 O O . TYR A 1 204 ? -4.563 -2.724 13.187 1.00 97.25 204 TYR A O 1
ATOM 1592 N N . ALA A 1 205 ? -4.848 -4.475 11.810 1.00 96.25 205 ALA A N 1
ATOM 1593 C CA . ALA A 1 205 ? -6.210 -4.756 12.248 1.00 96.25 205 ALA A CA 1
ATOM 1594 C C . ALA A 1 205 ? -6.270 -5.160 13.734 1.00 96.25 205 ALA A C 1
ATOM 1596 O O . ALA A 1 205 ? -7.245 -4.845 14.412 1.00 96.25 205 ALA A O 1
ATOM 1597 N N . GLU A 1 206 ? -5.257 -5.847 14.262 1.00 93.62 206 GLU A N 1
ATOM 1598 C CA . GLU A 1 206 ? -5.259 -6.322 15.653 1.00 93.62 206 GLU A CA 1
ATOM 1599 C C . GLU A 1 206 ? -4.845 -5.274 16.706 1.00 93.62 206 GLU A C 1
ATOM 1601 O O . GLU A 1 206 ? -5.281 -5.378 17.864 1.00 93.62 206 GLU A O 1
ATOM 1606 N N . ALA A 1 207 ? -4.022 -4.294 16.318 1.00 86.00 207 ALA A N 1
ATOM 1607 C CA . ALA A 1 207 ? -3.354 -3.320 17.197 1.00 86.00 207 ALA A CA 1
ATOM 1608 C C . ALA A 1 207 ? -4.283 -2.262 17.839 1.00 86.00 207 ALA A C 1
ATOM 1610 O O . ALA A 1 207 ? -4.078 -1.921 19.034 1.00 86.00 207 ALA A O 1
#

pLDDT: mean 90.25, std 16.38, range [39.91, 98.81]

Sequence (207 aa):
MRALPRRTDMKRISCISLAALLLCSVAALAQERRISLKDYRDKMKAGWLGQMAGVAWGAPTEFRWKAQVIPQDKMPGWNLNTINESFGQDDLYVEMTFLRSLEVYGLDVSIRQAGIDWANSGYPLWHANDAGRSNLRKGIAPPDSGHPAFNKHADDIDYQIEADFSGLVAPGLPNVSIALGEKFGRLMNYGDGLYAGQFIGAMYAEA

Radius of gyration: 24.33 Å; chains: 1; bounding box: 54×86×54 Å

Foldseek 3Di:
DDDDDDPPPVVVVVVVVVVVVVVVVVPPPPPDDDDDPVVLVVLLVVLVLVLLQCCLQCVVCPPVAPPHDQPPVRRDDDDPCSSVSSVQDLLPVQLVLLVVQCVPPNLPRALQSSLVSLLPDDHDDDALSVQLSVCVVVVNGPLRSLPCVRGVRQQPQNLLSNLSVLLSVQALHLVSSLVSLSRRVSSRHDDNNSVNSSVNSSVSNDD